Protein AF-I2FJL0-F1 (afdb_monomer_lite)

Sequence (186 aa):
MIPMKKERTVKLTLALLSIIILAAVLSYALLPYINAFLGASILYVIFKPVYCLLTERLKLRKNVSAILVMILSIILVVLPLYYMFTLIIGEIEMVINGITTNLSYVDITNHLDIMKNIDYINEIAPDIDVRGKIVSIISTIGSYLSKYLIGAVQNIGGLLISGTIMLFLLYYLFTSTNTNVSNQFE

pLDDT: mean 77.31, std 17.87, range [38.03, 96.69]

InterPro domains:
  IPR002549 Transmembrane protein TqsA-like [PF01594] (17-176)

Structure (mmCIF, N/CA/C/O backbone):
data_AF-I2FJL0-F1
#
_entry.id   AF-I2FJL0-F1
#
loop_
_atom_site.group_PDB
_atom_site.id
_atom_site.type_symbol
_atom_site.label_atom_id
_atom_site.label_alt_id
_atom_site.label_comp_id
_atom_site.label_asym_id
_atom_site.label_entity_id
_atom_site.label_seq_id
_atom_site.pdbx_PDB_ins_code
_atom_site.Cartn_x
_atom_site.Cartn_y
_atom_site.Cartn_z
_atom_site.occupancy
_atom_site.B_iso_or_equiv
_atom_site.auth_seq_id
_atom_site.auth_comp_id
_atom_site.auth_asym_id
_atom_site.auth_atom_id
_atom_site.pdbx_PDB_model_num
ATOM 1 N N . MET A 1 1 ? -0.889 -16.203 57.901 1.00 55.69 1 MET A N 1
ATOM 2 C CA . MET A 1 1 ? -1.766 -15.724 56.803 1.00 55.69 1 MET A CA 1
ATOM 3 C C . MET A 1 1 ? -1.033 -14.576 56.110 1.00 55.69 1 MET A C 1
ATOM 5 O O . MET A 1 1 ? -0.414 -13.818 56.836 1.00 55.69 1 MET A O 1
ATOM 9 N N . ILE A 1 2 ? -1.067 -14.468 54.770 1.00 59.28 2 ILE A N 1
ATOM 10 C 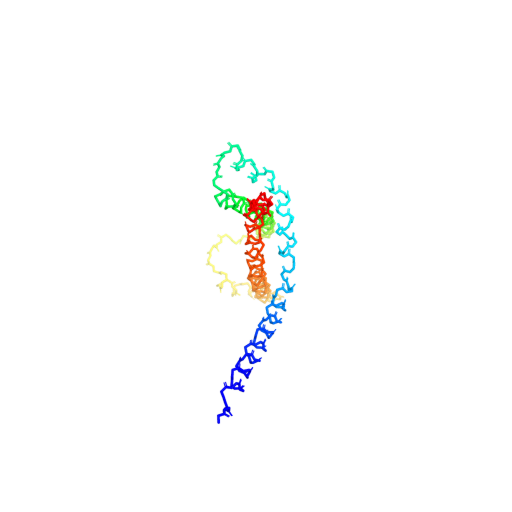CA . ILE A 1 2 ? -0.279 -13.572 53.873 1.00 59.28 2 ILE A CA 1
ATOM 11 C C . ILE A 1 2 ? 0.943 -14.271 53.233 1.00 59.28 2 ILE A C 1
ATOM 13 O O . ILE A 1 2 ? 2.070 -14.130 53.697 1.00 59.28 2 ILE A O 1
ATOM 17 N N . PRO A 1 3 ? 0.720 -15.021 52.135 1.00 52.31 3 PRO A N 1
ATOM 18 C CA . PRO A 1 3 ? 1.577 -14.808 50.962 1.00 52.31 3 PRO A CA 1
ATOM 19 C C . PRO A 1 3 ? 0.833 -14.853 49.611 1.00 52.31 3 PRO A C 1
ATOM 21 O O . PRO A 1 3 ? 1.440 -15.145 48.594 1.00 52.31 3 PRO A O 1
ATOM 24 N N . MET A 1 4 ? -0.465 -14.529 49.539 1.00 58.44 4 MET A N 1
ATOM 25 C CA . MET A 1 4 ? -1.205 -14.605 48.257 1.00 58.44 4 MET A CA 1
ATOM 26 C C . MET A 1 4 ? -1.195 -13.317 47.406 1.00 58.44 4 MET A C 1
ATOM 28 O O . MET A 1 4 ? -1.629 -13.334 46.257 1.00 58.44 4 MET A O 1
ATOM 32 N N . LYS A 1 5 ? -0.706 -12.179 47.927 1.00 60.00 5 LYS A N 1
ATOM 33 C CA . LYS A 1 5 ? -0.743 -10.889 47.199 1.00 60.00 5 LYS A CA 1
ATOM 34 C C . LYS A 1 5 ? 0.456 -10.686 46.260 1.00 60.00 5 LYS A C 1
ATOM 36 O O . LYS A 1 5 ? 0.292 -10.088 45.204 1.00 60.00 5 LYS A O 1
ATOM 41 N N . LYS A 1 6 ? 1.640 -11.206 46.613 1.00 61.16 6 LYS A N 1
ATOM 42 C CA . LYS A 1 6 ? 2.907 -10.942 45.903 1.00 61.16 6 LYS A CA 1
ATOM 43 C C . LYS A 1 6 ? 2.944 -11.560 44.499 1.00 61.16 6 LYS A C 1
ATOM 45 O O . LYS A 1 6 ? 3.371 -10.895 43.563 1.00 61.16 6 LYS A O 1
ATOM 50 N N . GLU A 1 7 ? 2.426 -12.777 44.323 1.00 68.62 7 GLU A N 1
ATOM 51 C CA . GLU A 1 7 ? 2.395 -13.446 43.011 1.00 68.62 7 GLU A CA 1
ATOM 52 C C . GLU A 1 7 ? 1.497 -12.735 41.993 1.00 68.62 7 GLU A C 1
ATOM 54 O O . GLU A 1 7 ? 1.824 -12.669 40.808 1.00 68.62 7 GLU A O 1
ATOM 59 N N . ARG A 1 8 ? 0.372 -12.166 42.444 1.00 72.19 8 ARG A N 1
ATOM 60 C CA . ARG A 1 8 ? -0.571 -11.461 41.566 1.00 72.19 8 ARG A CA 1
ATOM 61 C C . ARG A 1 8 ? 0.028 -10.154 41.045 1.00 72.19 8 ARG A C 1
ATOM 63 O O . ARG A 1 8 ? -0.136 -9.847 39.869 1.00 72.19 8 ARG A O 1
ATOM 70 N N . THR A 1 9 ? 0.773 -9.431 41.884 1.00 77.12 9 THR A N 1
ATOM 71 C CA . THR A 1 9 ? 1.489 -8.217 41.469 1.00 77.12 9 THR A CA 1
ATOM 72 C C . THR A 1 9 ? 2.624 -8.538 40.505 1.00 77.12 9 THR A C 1
ATOM 74 O O . THR A 1 9 ? 2.773 -7.837 39.517 1.00 77.12 9 THR A O 1
ATOM 77 N N . VAL A 1 10 ? 3.373 -9.627 40.720 1.00 83.56 10 VAL A N 1
ATOM 78 C CA . VAL A 1 10 ? 4.435 -10.053 39.788 1.00 83.56 10 VAL A CA 1
ATOM 79 C C . VAL A 1 10 ? 3.855 -10.423 38.419 1.00 83.56 10 VAL A C 1
ATOM 81 O O . VAL A 1 10 ? 4.378 -9.970 37.404 1.00 83.56 10 VAL A O 1
ATOM 84 N N . LYS A 1 11 ? 2.737 -11.166 38.372 1.00 84.50 11 LYS A N 1
ATOM 85 C CA . LYS A 1 11 ? 2.029 -11.481 37.114 1.00 84.50 11 LYS A CA 1
ATOM 86 C C . LYS A 1 11 ? 1.534 -10.219 36.398 1.00 84.50 11 LYS A C 1
ATOM 88 O O . LYS A 1 11 ? 1.681 -10.122 35.185 1.00 84.50 11 LYS A O 1
ATOM 93 N N . LEU A 1 12 ? 0.989 -9.250 37.137 1.00 86.25 12 LEU A N 1
ATOM 94 C CA . LEU A 1 12 ? 0.536 -7.968 36.583 1.00 86.25 12 LEU A CA 1
ATOM 95 C C . LEU A 1 12 ? 1.698 -7.113 36.065 1.00 86.25 12 LEU A C 1
ATOM 97 O O . LEU A 1 12 ? 1.596 -6.568 34.972 1.00 86.25 12 LEU A O 1
ATOM 101 N N . THR A 1 13 ? 2.811 -7.027 36.796 1.00 89.81 13 THR A N 1
ATOM 102 C CA . THR A 1 13 ? 4.007 -6.295 36.353 1.00 89.81 13 THR A CA 1
ATOM 103 C C . THR A 1 13 ? 4.619 -6.934 35.108 1.00 89.81 13 THR A C 1
ATOM 105 O O . THR A 1 13 ? 5.017 -6.222 34.190 1.00 89.81 13 THR A O 1
ATOM 108 N N . LEU A 1 14 ? 4.654 -8.267 35.035 1.00 89.81 14 LEU A N 1
ATOM 109 C CA . LEU A 1 14 ? 5.174 -8.989 33.873 1.00 89.81 14 LEU A CA 1
ATOM 110 C C . LEU A 1 14 ? 4.244 -8.848 32.655 1.00 89.81 14 LEU A C 1
ATOM 112 O O . LEU A 1 14 ? 4.724 -8.638 31.543 1.00 89.81 14 LEU A O 1
ATOM 116 N N . ALA A 1 15 ? 2.923 -8.866 32.865 1.00 91.62 15 ALA A N 1
ATOM 117 C CA . ALA A 1 15 ? 1.942 -8.563 31.822 1.00 91.62 15 ALA A CA 1
ATOM 118 C C . ALA A 1 15 ? 2.060 -7.112 31.325 1.00 91.62 15 ALA A C 1
ATOM 120 O O . ALA A 1 15 ? 2.050 -6.877 30.120 1.00 91.62 15 ALA A O 1
ATOM 121 N N . LEU A 1 16 ? 2.238 -6.144 32.230 1.00 94.38 16 LEU A N 1
ATOM 122 C CA . LEU A 1 16 ? 2.439 -4.739 31.872 1.00 94.38 16 LEU A CA 1
ATOM 123 C C . LEU A 1 16 ? 3.725 -4.550 31.058 1.00 94.38 16 LEU A C 1
ATOM 125 O O . LEU A 1 16 ? 3.701 -3.888 30.024 1.00 94.38 16 LEU A O 1
ATOM 129 N N . LEU A 1 17 ? 4.827 -5.176 31.484 1.00 95.44 17 LEU A N 1
ATOM 130 C CA . LEU A 1 17 ? 6.091 -5.157 30.750 1.00 95.44 17 LEU A CA 1
ATOM 131 C C . LEU A 1 17 ? 5.924 -5.756 29.346 1.00 95.44 17 LEU A C 1
ATOM 133 O O . LEU A 1 17 ? 6.396 -5.175 28.372 1.00 95.44 17 LEU A O 1
ATOM 137 N N . SER A 1 18 ? 5.205 -6.876 29.228 1.00 94.50 18 SER A N 1
ATOM 138 C CA . SER A 1 18 ? 4.902 -7.501 27.937 1.00 94.50 18 SER A CA 1
ATOM 139 C C . SER A 1 18 ? 4.087 -6.580 27.025 1.00 94.50 18 SER A C 1
ATOM 141 O O . SER A 1 18 ? 4.433 -6.441 25.854 1.00 94.50 18 SER A O 1
ATOM 143 N N . ILE A 1 19 ? 3.066 -5.895 27.552 1.00 96.06 19 ILE A N 1
ATOM 144 C CA . ILE A 1 19 ? 2.265 -4.926 26.788 1.00 96.06 19 ILE A CA 1
ATOM 145 C C . ILE A 1 19 ? 3.125 -3.749 26.323 1.00 96.06 19 ILE A C 1
ATOM 147 O O . ILE A 1 19 ? 3.007 -3.342 25.173 1.00 96.06 19 ILE A O 1
ATOM 151 N N . ILE A 1 20 ? 4.006 -3.219 27.177 1.00 96.56 20 ILE A N 1
ATOM 152 C CA . ILE A 1 20 ? 4.902 -2.110 26.811 1.00 96.56 20 ILE A CA 1
ATOM 153 C C . ILE A 1 20 ? 5.848 -2.531 25.683 1.00 96.56 20 ILE A C 1
ATOM 155 O O . ILE A 1 20 ? 6.012 -1.789 24.715 1.00 96.56 20 ILE A O 1
ATOM 159 N N . ILE A 1 21 ? 6.432 -3.729 25.769 1.00 96.69 21 ILE A N 1
ATOM 160 C CA . ILE A 1 21 ? 7.302 -4.265 24.714 1.00 96.69 21 ILE A CA 1
ATOM 161 C C . ILE A 1 21 ? 6.511 -4.447 23.415 1.00 96.69 21 ILE A C 1
ATOM 163 O O . ILE A 1 21 ? 6.958 -3.991 22.365 1.00 96.69 21 ILE A O 1
ATOM 167 N N . LEU A 1 22 ? 5.320 -5.050 23.477 1.00 96.62 22 LEU A N 1
ATOM 168 C CA . LEU A 1 22 ? 4.446 -5.216 22.312 1.00 96.62 22 LEU A CA 1
ATOM 169 C C . LEU A 1 22 ? 4.070 -3.867 21.691 1.00 96.62 22 LEU A C 1
ATOM 171 O O . LEU A 1 22 ? 4.143 -3.721 20.475 1.00 96.62 22 LEU A O 1
ATOM 175 N N . ALA A 1 23 ? 3.720 -2.873 22.507 1.00 95.50 23 ALA A N 1
ATOM 176 C CA . ALA A 1 23 ? 3.388 -1.531 22.044 1.00 95.50 23 ALA A CA 1
ATOM 177 C C . ALA A 1 23 ? 4.591 -0.840 21.384 1.00 95.50 23 ALA A C 1
ATOM 179 O O . ALA A 1 23 ? 4.425 -0.205 20.342 1.00 95.50 23 ALA A O 1
ATOM 180 N N . ALA A 1 24 ? 5.798 -0.989 21.937 1.00 96.12 24 ALA A N 1
ATOM 181 C CA . ALA A 1 24 ? 7.022 -0.437 21.359 1.00 96.12 24 ALA A CA 1
ATOM 182 C C . ALA A 1 24 ? 7.368 -1.100 20.016 1.00 96.12 24 ALA A C 1
ATOM 184 O O . ALA A 1 24 ? 7.626 -0.401 19.036 1.00 96.12 24 ALA A O 1
ATOM 185 N N . VAL A 1 25 ? 7.305 -2.435 19.948 1.00 96.44 25 VAL A N 1
ATOM 186 C CA . VAL A 1 25 ? 7.537 -3.200 18.712 1.00 96.44 25 VAL A CA 1
ATOM 187 C C . VAL A 1 25 ? 6.504 -2.836 17.649 1.00 96.44 25 VAL A C 1
ATOM 189 O O . VAL A 1 25 ? 6.872 -2.578 16.506 1.00 96.44 25 VAL A O 1
ATOM 192 N N . LEU A 1 26 ? 5.225 -2.757 18.021 1.00 93.12 26 LEU A N 1
ATOM 193 C CA . LEU A 1 26 ? 4.157 -2.387 17.097 1.00 93.12 26 LEU A CA 1
ATOM 194 C C . LEU A 1 26 ? 4.317 -0.947 16.601 1.00 93.12 26 LEU A C 1
ATOM 196 O O . LEU A 1 26 ? 4.181 -0.696 15.408 1.00 93.12 26 LEU A O 1
ATOM 200 N N . SER A 1 27 ? 4.653 -0.013 17.494 1.00 93.19 27 SER A N 1
ATOM 201 C CA . SER A 1 27 ? 4.895 1.385 17.121 1.00 93.19 27 SER A CA 1
ATOM 202 C C . SER A 1 27 ? 6.057 1.489 16.139 1.00 93.19 27 SER A C 1
ATOM 204 O O . SER A 1 27 ? 5.911 2.120 15.098 1.00 93.19 27 SER A O 1
ATOM 206 N N . TYR A 1 28 ? 7.173 0.806 16.413 1.00 95.25 28 TYR A N 1
ATOM 207 C CA . TYR A 1 28 ? 8.322 0.763 15.509 1.00 95.25 28 TYR A CA 1
ATOM 208 C C . TYR A 1 28 ? 7.970 0.138 14.152 1.00 95.25 28 TYR A C 1
ATOM 210 O O . TYR A 1 28 ? 8.346 0.673 13.112 1.00 95.25 28 TYR A O 1
ATOM 218 N N . ALA A 1 29 ? 7.192 -0.947 14.150 1.00 91.44 29 ALA A N 1
ATOM 219 C CA . ALA A 1 29 ? 6.727 -1.594 12.927 1.00 91.44 29 ALA A CA 1
ATOM 220 C C . ALA A 1 29 ? 5.772 -0.711 12.105 1.00 91.44 29 ALA A C 1
ATOM 222 O O . ALA A 1 29 ? 5.727 -0.850 10.885 1.00 91.44 29 ALA A O 1
ATOM 223 N N . LEU A 1 30 ? 5.026 0.199 12.743 1.00 89.31 30 LEU A N 1
ATOM 224 C CA . LEU A 1 30 ? 4.093 1.116 12.079 1.00 89.31 30 LEU A CA 1
ATOM 225 C C . LEU A 1 30 ? 4.750 2.393 11.537 1.00 89.31 30 LEU A C 1
ATOM 227 O O . LEU A 1 30 ? 4.219 2.972 10.590 1.00 89.31 30 LEU A O 1
ATOM 231 N N . LEU A 1 31 ? 5.899 2.818 12.078 1.00 90.81 31 LEU A N 1
ATOM 232 C CA . LEU A 1 31 ? 6.644 3.999 11.612 1.00 90.81 31 LEU A CA 1
ATOM 233 C C . LEU A 1 31 ? 6.841 4.076 10.084 1.00 90.81 31 LEU A C 1
ATOM 235 O O . LEU A 1 31 ? 6.542 5.130 9.517 1.00 90.81 31 LEU A O 1
ATOM 239 N N . PRO A 1 32 ? 7.290 3.017 9.377 1.00 90.12 32 PRO A N 1
ATOM 240 C CA . PRO A 1 32 ? 7.458 3.085 7.923 1.00 90.12 32 PRO A CA 1
ATOM 241 C C . PRO A 1 32 ? 6.135 3.282 7.163 1.00 90.12 32 PRO A C 1
ATOM 243 O O . PRO A 1 32 ? 6.148 3.694 6.005 1.00 90.12 32 PRO A O 1
ATOM 246 N N . TYR A 1 33 ? 4.990 3.033 7.805 1.00 91.44 33 TYR A N 1
ATOM 247 C CA . TYR A 1 33 ? 3.660 3.121 7.205 1.00 91.44 33 TYR A CA 1
ATOM 248 C C . TYR A 1 33 ? 2.904 4.403 7.576 1.00 91.44 33 TYR A C 1
ATOM 250 O O . TYR A 1 33 ? 1.710 4.501 7.307 1.00 91.44 33 TYR A O 1
ATOM 258 N N . ILE A 1 34 ? 3.560 5.429 8.130 1.00 93.19 34 ILE A N 1
ATOM 259 C CA . ILE A 1 34 ? 2.921 6.738 8.385 1.00 93.19 34 ILE A CA 1
ATOM 260 C C . ILE A 1 34 ? 2.286 7.326 7.115 1.00 93.19 34 ILE A C 1
ATOM 262 O O . ILE A 1 34 ? 1.196 7.899 7.162 1.00 93.19 34 ILE A O 1
ATOM 266 N N . ASN A 1 35 ? 2.904 7.101 5.955 1.00 92.44 35 ASN A N 1
ATOM 267 C CA . ASN A 1 35 ? 2.347 7.521 4.669 1.00 92.44 35 ASN A CA 1
ATOM 268 C C . ASN A 1 35 ? 0.993 6.857 4.362 1.00 92.44 35 ASN A C 1
ATOM 270 O O . ASN A 1 35 ? 0.142 7.488 3.740 1.00 92.44 35 ASN A O 1
ATOM 274 N N . ALA A 1 36 ? 0.753 5.628 4.833 1.00 93.88 36 ALA A N 1
ATOM 275 C CA . ALA A 1 36 ? -0.534 4.947 4.682 1.00 93.88 36 ALA A CA 1
ATOM 276 C C . ALA A 1 36 ? -1.648 5.653 5.471 1.00 93.88 36 ALA A C 1
ATOM 278 O O . ALA A 1 36 ? -2.769 5.777 4.980 1.00 93.88 36 ALA A O 1
ATOM 279 N N . PHE A 1 37 ? -1.340 6.165 6.669 1.00 94.25 37 PHE A N 1
ATOM 280 C CA . PHE A 1 37 ? -2.287 6.943 7.479 1.00 94.25 37 PHE A CA 1
ATOM 281 C C . PHE A 1 37 ? -2.664 8.264 6.802 1.00 94.25 37 PHE A C 1
ATOM 283 O O . PHE A 1 37 ? -3.844 8.626 6.743 1.00 94.25 37 PHE A O 1
ATOM 290 N N . LEU A 1 38 ? -1.672 8.971 6.256 1.00 95.44 38 LEU A N 1
ATOM 291 C CA . LEU A 1 38 ? -1.908 10.194 5.489 1.00 95.44 38 LEU A CA 1
ATOM 292 C C . LEU A 1 38 ? -2.706 9.902 4.214 1.00 95.44 38 LEU A C 1
ATOM 294 O O . LEU A 1 38 ? -3.693 10.584 3.946 1.00 95.44 38 LEU A O 1
ATOM 298 N N . GLY A 1 39 ? -2.346 8.848 3.479 1.00 94.50 39 GLY A N 1
ATOM 299 C CA . GLY A 1 39 ? -3.073 8.404 2.290 1.00 94.50 39 GLY A CA 1
ATOM 300 C C . GLY A 1 39 ? -4.537 8.078 2.583 1.00 94.50 39 GLY A C 1
ATOM 301 O O . GLY A 1 39 ? -5.421 8.526 1.856 1.00 94.50 39 GLY A O 1
ATOM 302 N N . ALA A 1 40 ? -4.815 7.391 3.694 1.00 95.50 40 ALA A N 1
ATOM 303 C CA . ALA A 1 40 ? -6.180 7.085 4.117 1.00 95.50 40 ALA A CA 1
ATOM 304 C C . ALA A 1 40 ? -6.965 8.362 4.441 1.00 95.50 40 ALA A C 1
ATOM 306 O O . ALA A 1 40 ? -8.127 8.491 4.064 1.00 95.50 40 ALA A O 1
ATOM 307 N N . SER A 1 41 ? -6.317 9.327 5.094 1.00 95.25 41 SER A N 1
ATOM 308 C CA . SER A 1 41 ? -6.922 10.619 5.432 1.00 95.25 41 SER A CA 1
ATOM 309 C C . SER A 1 41 ? -7.251 11.436 4.178 1.00 95.25 41 SER A C 1
ATOM 311 O O . SER A 1 41 ? -8.340 12.000 4.070 1.00 95.25 41 SER A O 1
ATOM 313 N N . ILE A 1 42 ? -6.346 11.454 3.196 1.00 95.31 42 ILE A N 1
ATOM 314 C CA . ILE A 1 42 ? -6.547 12.125 1.905 1.00 95.31 42 ILE A CA 1
ATOM 315 C C . ILE A 1 42 ? -7.689 11.457 1.132 1.00 95.31 42 ILE A C 1
ATOM 317 O O . ILE A 1 42 ? -8.629 12.136 0.712 1.00 95.31 42 ILE A O 1
ATOM 321 N N . LEU A 1 43 ? -7.649 10.128 0.988 1.00 95.06 43 LEU A N 1
ATOM 322 C CA . LEU A 1 43 ? -8.701 9.362 0.316 1.00 95.06 43 LEU A CA 1
ATOM 323 C C . LEU A 1 43 ? -10.056 9.571 0.984 1.00 95.06 43 LEU A C 1
ATOM 325 O O . LEU A 1 43 ? -11.058 9.723 0.292 1.00 95.06 43 LEU A O 1
ATOM 329 N N . TYR A 1 44 ? -10.097 9.637 2.312 1.00 95.00 44 TYR A N 1
ATOM 330 C CA . TYR A 1 44 ? -11.327 9.902 3.041 1.00 95.00 44 TYR A CA 1
ATOM 331 C C . TYR A 1 44 ? -11.939 11.245 2.659 1.00 95.00 44 TYR A C 1
ATOM 333 O O . TYR A 1 44 ? -13.125 11.298 2.348 1.00 95.00 44 TYR A O 1
ATOM 341 N N . VAL A 1 45 ? -11.143 12.318 2.623 1.00 94.00 45 VAL A N 1
ATOM 342 C CA . VAL A 1 45 ? -11.632 13.648 2.228 1.00 94.00 45 VAL A CA 1
ATOM 343 C C . VAL A 1 45 ? -12.128 13.645 0.780 1.00 94.00 45 VAL A C 1
ATOM 345 O O . VAL A 1 45 ? -13.210 14.167 0.511 1.00 94.00 45 VAL A O 1
ATOM 348 N N . ILE A 1 46 ? -11.385 13.011 -0.131 1.00 95.00 46 ILE A N 1
ATOM 349 C CA . ILE A 1 46 ? -11.735 12.926 -1.558 1.00 95.00 46 ILE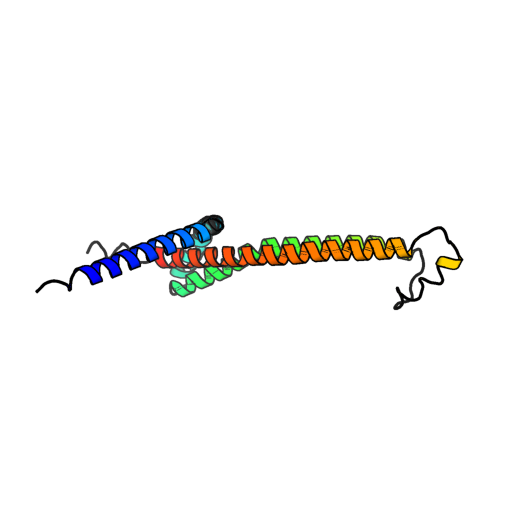 A CA 1
ATOM 350 C C . ILE A 1 46 ? -13.028 12.130 -1.774 1.00 95.00 46 ILE A C 1
ATOM 352 O O . ILE A 1 46 ? -13.899 12.547 -2.537 1.00 95.00 46 ILE A O 1
ATOM 356 N N . PHE A 1 47 ? -13.173 10.988 -1.102 1.00 94.62 47 PHE A N 1
ATOM 357 C CA . PHE A 1 47 ? -14.293 10.073 -1.307 1.00 94.62 47 PHE A CA 1
ATOM 358 C C . PHE A 1 47 ? -15.478 10.305 -0.369 1.00 94.62 47 PHE A C 1
ATOM 360 O O . PHE A 1 47 ? -16.525 9.682 -0.552 1.00 94.62 47 PHE A O 1
ATOM 367 N N . LYS A 1 48 ? -15.377 11.233 0.587 1.00 91.38 48 LYS A N 1
ATOM 368 C CA . LYS A 1 48 ? -16.498 11.661 1.432 1.00 91.38 48 LYS A CA 1
ATOM 369 C C . LYS A 1 48 ? -17.779 11.988 0.652 1.00 91.38 48 LYS A C 1
ATOM 371 O O . LYS A 1 48 ? -18.813 11.431 1.022 1.00 91.38 48 LYS A O 1
ATOM 376 N N . PRO A 1 49 ? -17.770 12.809 -0.420 1.00 90.44 49 PRO A N 1
ATOM 377 C CA . PRO A 1 49 ? -18.987 13.078 -1.189 1.00 90.44 49 PRO A CA 1
ATOM 378 C C . PRO A 1 49 ? -19.589 11.812 -1.809 1.00 90.44 49 PRO A C 1
ATOM 380 O O . PRO A 1 49 ? -20.807 11.648 -1.800 1.00 90.44 49 PRO A O 1
ATOM 383 N N . VAL A 1 50 ? -18.751 10.890 -2.292 1.00 91.88 50 VAL A N 1
ATOM 384 C CA . VAL A 1 50 ? -19.198 9.615 -2.875 1.00 91.88 50 VAL A CA 1
ATOM 385 C C . VAL A 1 50 ? -19.837 8.731 -1.807 1.00 91.88 50 VAL A C 1
ATOM 387 O O . VAL A 1 50 ? -20.917 8.182 -2.020 1.00 91.88 50 VAL A O 1
ATOM 390 N N . TYR A 1 51 ? -19.207 8.633 -0.636 1.00 90.19 51 TYR A N 1
ATOM 391 C CA . TYR A 1 51 ? -19.735 7.873 0.490 1.00 90.19 51 TYR A CA 1
ATOM 392 C C . TYR A 1 51 ? -21.093 8.413 0.959 1.00 90.19 51 TYR A C 1
ATOM 394 O O . TYR A 1 51 ? -22.038 7.634 1.084 1.00 90.19 51 TYR A O 1
ATOM 402 N N . CYS A 1 52 ? -21.218 9.737 1.127 1.00 87.75 52 CYS A N 1
ATOM 403 C CA . CYS A 1 52 ? -22.482 10.393 1.473 1.00 87.75 52 CYS A CA 1
ATOM 404 C C . CYS A 1 52 ? -23.562 10.148 0.412 1.00 87.75 52 CYS A C 1
ATOM 406 O O . CYS A 1 52 ? -24.694 9.816 0.755 1.00 87.75 52 CYS A O 1
ATOM 408 N N . LEU A 1 53 ? -23.222 10.228 -0.879 1.00 89.44 53 LEU A N 1
ATOM 409 C CA . LEU A 1 53 ? -24.160 9.945 -1.968 1.00 89.44 53 LEU A CA 1
ATOM 410 C C . LEU A 1 53 ? -24.675 8.496 -1.895 1.00 89.44 53 LEU A C 1
ATOM 412 O O . LEU A 1 53 ? -25.881 8.265 -2.004 1.00 89.44 53 LEU A O 1
ATOM 416 N N . LEU A 1 54 ? -23.800 7.524 -1.627 1.00 88.38 54 LEU A N 1
ATOM 417 C CA . LEU A 1 54 ? -24.188 6.119 -1.457 1.00 88.38 54 LEU A CA 1
ATOM 418 C C . LEU A 1 54 ? -25.079 5.887 -0.226 1.00 88.38 54 LEU A C 1
ATOM 420 O O . LEU A 1 54 ? -26.028 5.102 -0.290 1.00 88.38 54 LEU A O 1
ATOM 424 N N . THR A 1 55 ? -24.807 6.553 0.896 1.00 88.31 55 THR A N 1
ATOM 425 C CA . THR A 1 55 ? -25.608 6.379 2.118 1.00 88.31 55 THR A CA 1
ATOM 426 C C . THR A 1 55 ? -26.924 7.151 2.093 1.00 88.31 55 THR A C 1
ATOM 428 O O . THR A 1 55 ? -27.922 6.650 2.599 1.00 88.31 55 THR A O 1
ATOM 431 N N . GLU A 1 56 ? -26.959 8.349 1.510 1.00 86.50 56 GLU A N 1
ATOM 432 C CA . GLU A 1 56 ? -28.125 9.242 1.565 1.00 86.50 56 GLU A CA 1
ATOM 433 C C . GLU A 1 56 ? -29.039 9.089 0.347 1.00 86.50 56 GLU A C 1
ATOM 435 O O . GLU A 1 56 ? -30.257 8.987 0.501 1.00 86.50 56 GLU A O 1
ATOM 440 N N . ARG A 1 57 ? -28.477 9.038 -0.871 1.00 84.56 57 ARG A N 1
ATOM 441 C CA . ARG A 1 57 ? -29.271 8.914 -2.107 1.00 84.56 57 ARG A CA 1
ATOM 442 C C . ARG A 1 57 ? -29.651 7.467 -2.386 1.00 84.56 57 ARG A C 1
ATOM 444 O O . ARG A 1 57 ? -30.816 7.192 -2.653 1.00 84.56 57 ARG A O 1
ATOM 451 N N . LEU A 1 58 ? -28.685 6.550 -2.298 1.00 84.94 58 LEU A N 1
ATOM 452 C CA . LEU A 1 58 ? -28.917 5.121 -2.548 1.00 84.94 58 LEU A CA 1
ATOM 453 C C . LEU A 1 58 ? -29.389 4.354 -1.300 1.00 84.94 58 LEU A C 1
ATOM 455 O O . LEU A 1 58 ? -29.720 3.176 -1.411 1.00 84.94 58 LEU A O 1
ATOM 459 N N . LYS A 1 59 ? -29.442 5.007 -0.126 1.00 84.69 59 LYS A N 1
ATOM 460 C CA . LYS A 1 59 ? -29.888 4.421 1.156 1.00 84.69 59 LYS A CA 1
ATOM 461 C C . LYS A 1 59 ? -29.199 3.091 1.494 1.00 84.69 59 LYS A C 1
ATOM 463 O O . LYS A 1 59 ? -29.787 2.217 2.133 1.00 84.69 59 LYS A O 1
ATOM 468 N N . LEU A 1 60 ? -27.950 2.919 1.062 1.00 86.38 60 LEU A N 1
ATOM 469 C CA . LEU A 1 60 ? -27.189 1.702 1.326 1.00 86.38 60 LEU A CA 1
ATOM 470 C C . LEU A 1 60 ? -26.749 1.640 2.792 1.00 86.38 60 LEU A C 1
ATOM 472 O O . LEU A 1 60 ? -26.517 2.656 3.453 1.00 86.38 60 LEU A O 1
ATOM 476 N N . ARG A 1 61 ? -26.599 0.414 3.309 1.00 86.50 61 ARG A N 1
ATOM 477 C CA . ARG A 1 61 ? -26.048 0.184 4.652 1.00 86.50 61 ARG A CA 1
ATOM 478 C C . ARG A 1 61 ? -24.624 0.742 4.710 1.00 86.50 61 ARG A C 1
ATOM 480 O O . ARG A 1 61 ? -23.838 0.484 3.805 1.00 86.50 61 ARG A O 1
ATOM 487 N N . LYS A 1 62 ? -24.276 1.413 5.815 1.00 83.88 62 LYS A N 1
ATOM 488 C CA . LYS A 1 62 ? -22.964 2.057 6.046 1.00 83.88 62 LYS A CA 1
ATOM 489 C C . LYS A 1 62 ? -21.781 1.173 5.626 1.00 83.88 62 LYS A C 1
ATOM 491 O O . LYS A 1 62 ? -20.942 1.600 4.840 1.00 83.88 62 LYS A O 1
ATOM 496 N N . ASN A 1 63 ? -21.782 -0.090 6.055 1.00 87.75 63 ASN A N 1
ATOM 497 C CA . ASN A 1 63 ? -20.715 -1.046 5.741 1.00 87.75 63 ASN A CA 1
ATOM 498 C C . ASN A 1 63 ? -20.603 -1.330 4.233 1.00 87.75 63 ASN A C 1
ATOM 500 O O . ASN A 1 63 ? -19.500 -1.439 3.711 1.00 87.75 63 ASN A O 1
ATOM 504 N N . VAL A 1 64 ? -21.733 -1.423 3.522 1.00 89.31 64 VAL A N 1
ATOM 505 C CA . VAL A 1 64 ? -21.758 -1.678 2.071 1.00 89.31 64 VAL A CA 1
ATOM 506 C C . VAL A 1 64 ? -21.248 -0.455 1.315 1.00 89.31 64 VAL A C 1
ATOM 508 O O . VAL A 1 64 ? -20.413 -0.594 0.424 1.00 89.31 64 VAL A O 1
ATOM 511 N N . SER A 1 65 ? -21.681 0.744 1.712 1.00 91.94 65 SER A N 1
ATOM 512 C CA . SER A 1 65 ? -21.180 1.994 1.137 1.00 91.94 65 SER A CA 1
ATOM 513 C C . SER A 1 65 ? -19.672 2.145 1.335 1.00 91.94 65 SER A C 1
ATOM 515 O O . SER A 1 65 ? -18.969 2.530 0.405 1.00 91.94 65 SER A O 1
ATOM 517 N N . ALA A 1 66 ? -19.158 1.795 2.518 1.00 91.75 66 ALA A N 1
ATOM 518 C CA . ALA A 1 66 ? -17.731 1.871 2.817 1.00 91.75 66 ALA A CA 1
ATOM 519 C C . ALA A 1 66 ? -16.917 0.876 1.974 1.00 91.75 66 ALA A C 1
ATOM 521 O O . ALA A 1 66 ? -15.870 1.241 1.445 1.00 91.75 66 ALA A O 1
ATOM 522 N N . ILE A 1 67 ? -17.410 -0.355 1.789 1.00 93.25 67 ILE A N 1
ATOM 523 C CA . ILE A 1 67 ? -16.762 -1.357 0.926 1.00 93.25 67 ILE A CA 1
ATOM 524 C C . ILE A 1 67 ? -16.749 -0.906 -0.538 1.00 93.25 67 ILE A C 1
ATOM 526 O O . ILE A 1 67 ? -15.720 -1.020 -1.199 1.00 93.25 67 ILE A O 1
ATOM 530 N N . LEU A 1 68 ? -17.852 -0.350 -1.043 1.00 93.75 68 LEU A N 1
ATOM 531 C CA . LEU A 1 68 ? -17.903 0.187 -2.407 1.00 93.75 68 LEU A CA 1
ATOM 532 C C . LEU A 1 68 ? -16.884 1.311 -2.609 1.00 93.75 68 LEU A C 1
ATOM 534 O O . LEU A 1 68 ? -16.160 1.319 -3.602 1.00 93.75 68 LEU A O 1
ATOM 538 N N . VAL A 1 69 ? -16.783 2.225 -1.644 1.00 94.12 69 VAL A N 1
ATOM 539 C CA . VAL A 1 69 ? -15.796 3.309 -1.682 1.00 94.12 69 VAL A CA 1
ATOM 540 C C . VAL A 1 69 ? -14.363 2.781 -1.567 1.00 94.12 69 VAL A C 1
ATOM 542 O O . VAL A 1 69 ? -13.487 3.288 -2.266 1.00 94.12 69 VAL A O 1
ATOM 545 N N . MET A 1 70 ? -14.105 1.741 -0.765 1.00 94.50 70 MET A N 1
ATOM 546 C CA . MET A 1 70 ? -12.796 1.073 -0.749 1.00 94.50 70 MET A CA 1
ATOM 547 C C . MET A 1 70 ? -12.430 0.517 -2.126 1.00 94.50 70 MET A C 1
ATOM 549 O O . MET A 1 70 ? -11.327 0.768 -2.602 1.00 94.50 70 MET A O 1
ATOM 553 N N . ILE A 1 71 ? -13.343 -0.209 -2.779 1.00 95.12 71 ILE A N 1
ATOM 554 C CA . ILE A 1 71 ? -13.106 -0.778 -4.115 1.00 95.12 71 ILE A CA 1
ATOM 555 C C . ILE A 1 71 ? -12.828 0.341 -5.121 1.00 95.12 71 ILE A C 1
ATOM 557 O O . ILE A 1 71 ? -11.869 0.265 -5.887 1.00 95.12 71 ILE A O 1
ATOM 561 N N . LEU A 1 72 ? -13.616 1.415 -5.077 1.00 94.62 72 LEU A N 1
ATOM 562 C CA . LEU A 1 72 ? -13.411 2.575 -5.937 1.00 94.62 72 LEU A CA 1
ATOM 563 C C . LEU A 1 72 ? -12.057 3.255 -5.679 1.00 94.62 72 LEU A C 1
ATOM 565 O O . LEU A 1 72 ? -11.388 3.680 -6.619 1.00 94.62 72 LEU A O 1
ATOM 569 N N . SER A 1 73 ? -11.620 3.303 -4.420 1.00 93.94 73 SER A N 1
ATOM 570 C CA . SER A 1 73 ? -10.308 3.837 -4.042 1.00 93.94 73 SER A CA 1
ATOM 571 C C . SER A 1 73 ? -9.167 2.966 -4.569 1.00 93.94 73 SER A C 1
ATOM 573 O O . SER A 1 73 ? -8.174 3.506 -5.050 1.00 93.94 73 SER A O 1
ATOM 575 N N . ILE A 1 74 ? -9.309 1.634 -4.543 1.00 93.00 74 ILE A N 1
ATOM 576 C CA . ILE A 1 74 ? -8.333 0.715 -5.155 1.00 93.00 74 ILE A CA 1
ATOM 577 C C . ILE A 1 74 ? -8.196 1.025 -6.643 1.00 93.00 74 ILE A C 1
ATOM 579 O O . ILE A 1 74 ? -7.079 1.184 -7.129 1.00 93.00 74 ILE A O 1
ATOM 583 N N . ILE A 1 75 ? -9.320 1.162 -7.352 1.00 93.50 75 ILE A N 1
ATOM 584 C CA . ILE A 1 75 ? -9.312 1.489 -8.782 1.00 93.50 75 ILE A CA 1
ATOM 585 C C . ILE A 1 75 ? -8.574 2.811 -9.010 1.00 93.50 75 ILE A C 1
ATOM 587 O O . ILE A 1 75 ? -7.679 2.853 -9.848 1.00 93.50 75 ILE A O 1
ATOM 591 N N . LEU A 1 76 ? -8.878 3.856 -8.230 1.00 92.00 76 LEU A N 1
ATOM 592 C CA . LEU A 1 76 ? -8.220 5.162 -8.343 1.00 92.00 76 LEU A CA 1
ATOM 593 C C . LEU A 1 76 ? -6.695 5.074 -8.164 1.00 92.00 76 LEU A C 1
ATOM 595 O O . LEU A 1 76 ? -5.961 5.734 -8.894 1.00 92.00 76 LEU A O 1
ATOM 599 N N . VAL A 1 77 ? -6.217 4.269 -7.211 1.00 89.19 77 VAL A N 1
ATOM 600 C CA . VAL A 1 77 ? -4.779 4.111 -6.926 1.00 89.19 77 VAL A CA 1
ATOM 601 C C . VAL A 1 77 ? -4.073 3.249 -7.978 1.00 89.19 77 VAL A C 1
ATOM 603 O O . VAL A 1 77 ? -2.924 3.520 -8.322 1.00 89.19 77 VAL A O 1
ATOM 606 N N . VAL A 1 78 ? -4.738 2.224 -8.513 1.00 89.62 78 VAL A N 1
ATOM 607 C CA . VAL A 1 78 ? -4.159 1.311 -9.516 1.00 89.62 78 VAL A CA 1
ATOM 608 C C . VAL A 1 78 ? -4.118 1.943 -10.911 1.00 89.62 78 VAL A C 1
ATOM 610 O O . VAL A 1 78 ? -3.193 1.676 -11.676 1.00 89.62 78 VAL A O 1
ATOM 613 N N . LEU A 1 79 ? -5.077 2.811 -11.238 1.00 93.44 79 LEU A N 1
ATOM 614 C CA . LEU A 1 79 ? -5.187 3.474 -12.540 1.00 93.44 79 LEU A CA 1
ATOM 615 C C . LEU A 1 79 ? -3.893 4.184 -13.003 1.00 93.44 79 LEU A C 1
ATOM 617 O O . LEU A 1 79 ? -3.445 3.896 -14.113 1.00 93.44 79 LEU A O 1
ATOM 621 N N . PRO A 1 80 ? -3.233 5.051 -12.204 1.00 89.00 80 PRO A N 1
ATOM 622 C CA . PRO A 1 80 ? -1.989 5.700 -12.627 1.00 89.00 80 PRO A CA 1
ATOM 623 C C . PRO A 1 80 ? -0.848 4.703 -12.865 1.00 89.00 80 PRO A C 1
ATOM 625 O O . PRO A 1 80 ? -0.056 4.888 -13.788 1.00 89.00 80 PRO A O 1
ATOM 628 N N . LEU A 1 81 ? -0.782 3.624 -12.078 1.00 86.94 81 LEU A N 1
ATOM 629 C CA . LEU A 1 81 ? 0.220 2.573 -12.265 1.00 86.94 81 LEU A CA 1
ATOM 630 C C . LEU A 1 81 ? -0.012 1.831 -13.580 1.00 86.94 81 LEU A C 1
ATOM 632 O O . LEU A 1 81 ? 0.935 1.605 -14.329 1.00 86.94 81 LEU A O 1
ATOM 636 N N . TYR A 1 82 ? -1.268 1.503 -13.887 1.00 88.25 82 TYR A N 1
ATOM 637 C CA . TYR A 1 82 ? -1.636 0.858 -15.143 1.00 88.25 82 TYR A CA 1
ATOM 638 C C . TYR A 1 82 ? -1.179 1.681 -16.354 1.00 88.25 82 TYR A C 1
ATOM 640 O O . TYR A 1 82 ? -0.483 1.155 -17.221 1.00 88.25 82 TYR A O 1
ATOM 648 N N . TYR A 1 83 ? -1.483 2.984 -16.377 1.00 92.19 83 TYR A N 1
ATOM 649 C CA . TYR A 1 83 ? -1.037 3.859 -17.464 1.00 92.19 83 TYR A CA 1
ATOM 650 C C . TYR A 1 83 ? 0.489 3.910 -17.579 1.00 92.19 83 TYR A C 1
ATOM 652 O O . TYR A 1 83 ? 1.018 3.773 -18.682 1.00 92.19 83 TYR A O 1
ATOM 660 N N . MET A 1 84 ? 1.207 4.026 -16.457 1.00 88.38 84 MET A N 1
ATOM 661 C CA . MET A 1 84 ? 2.675 3.994 -16.463 1.00 88.38 84 MET A CA 1
ATOM 662 C C . MET A 1 84 ? 3.222 2.708 -17.094 1.00 88.38 84 MET A C 1
ATOM 664 O O . MET A 1 84 ? 4.100 2.783 -17.952 1.00 88.38 84 MET A O 1
ATOM 668 N N . PHE A 1 85 ? 2.681 1.538 -16.737 1.00 84.75 85 PHE A N 1
ATOM 669 C CA . PHE A 1 85 ? 3.113 0.269 -17.331 1.00 84.75 85 PHE A CA 1
ATOM 670 C C . PHE A 1 85 ? 2.873 0.222 -18.840 1.00 84.75 85 PHE A C 1
ATOM 672 O O . PHE A 1 85 ? 3.769 -0.187 -19.576 1.00 84.75 85 PHE A O 1
ATOM 679 N N . THR A 1 86 ? 1.707 0.675 -19.313 1.00 88.25 86 THR A N 1
ATOM 680 C CA . THR A 1 86 ? 1.406 0.673 -20.756 1.00 88.25 86 THR A CA 1
ATOM 681 C C . THR A 1 86 ? 2.368 1.547 -21.562 1.00 88.25 86 THR A C 1
ATOM 683 O O . THR A 1 86 ? 2.769 1.153 -22.655 1.00 88.25 86 THR A O 1
ATOM 686 N N . LEU A 1 87 ? 2.797 2.688 -21.008 1.00 88.81 87 LEU A N 1
ATOM 687 C CA . LEU A 1 87 ? 3.763 3.576 -21.659 1.00 88.81 87 LEU A CA 1
ATOM 688 C C . LEU A 1 87 ? 5.150 2.929 -21.752 1.00 88.81 87 LEU A C 1
ATOM 690 O O . LEU A 1 87 ? 5.742 2.911 -22.827 1.00 88.81 87 LEU A O 1
ATOM 694 N N . ILE A 1 88 ? 5.635 2.335 -20.656 1.00 84.31 88 ILE A N 1
ATOM 695 C CA . ILE A 1 88 ? 6.950 1.673 -20.618 1.00 84.31 88 ILE A CA 1
ATOM 696 C C . ILE A 1 88 ? 7.004 0.498 -21.600 1.00 84.31 88 ILE A C 1
ATOM 698 O O . ILE A 1 88 ? 7.986 0.336 -22.320 1.00 84.31 88 ILE A O 1
ATOM 702 N N . ILE A 1 89 ? 5.953 -0.324 -21.639 1.00 80.00 89 ILE A N 1
ATOM 703 C CA . ILE A 1 89 ? 5.878 -1.466 -22.559 1.00 80.00 89 ILE A CA 1
ATOM 704 C C . ILE A 1 89 ? 5.917 -0.975 -24.011 1.00 80.00 89 ILE A C 1
ATOM 706 O O . ILE A 1 89 ? 6.682 -1.516 -24.807 1.00 80.00 89 ILE A O 1
ATOM 710 N N . GLY A 1 90 ? 5.179 0.093 -24.332 1.00 83.19 90 GLY A N 1
ATOM 711 C CA . GLY A 1 90 ? 5.205 0.700 -25.664 1.00 83.19 90 GLY A CA 1
ATOM 712 C C . GLY A 1 90 ? 6.585 1.234 -26.068 1.00 83.19 90 GLY A C 1
ATOM 713 O O . GLY A 1 90 ? 7.010 1.042 -27.207 1.00 83.19 90 GLY A O 1
ATOM 714 N N . GLU A 1 91 ? 7.324 1.855 -25.143 1.00 79.69 91 GLU A N 1
ATOM 715 C CA . GLU A 1 91 ? 8.698 2.310 -25.405 1.00 79.69 91 GLU A CA 1
ATOM 716 C C . GLU A 1 91 ? 9.664 1.140 -25.638 1.00 79.69 91 GLU A C 1
ATOM 718 O O . GLU A 1 91 ? 10.484 1.186 -26.558 1.00 79.69 91 GLU A O 1
ATOM 723 N N . ILE A 1 92 ? 9.547 0.063 -24.856 1.00 76.81 92 ILE A N 1
ATOM 724 C CA . ILE A 1 92 ? 10.373 -1.142 -25.025 1.00 76.81 92 ILE A CA 1
ATOM 725 C C . ILE A 1 92 ? 10.106 -1.791 -26.387 1.00 76.81 92 ILE A C 1
ATOM 727 O O . ILE A 1 92 ? 11.057 -2.130 -27.095 1.00 76.81 92 ILE A O 1
ATOM 731 N N . GLU A 1 93 ? 8.839 -1.933 -26.779 1.00 75.81 93 GLU A N 1
ATOM 732 C CA . GLU A 1 93 ? 8.470 -2.457 -28.097 1.00 75.81 93 GLU A CA 1
ATOM 733 C C . GLU A 1 93 ? 9.047 -1.594 -29.223 1.00 75.81 93 GLU A C 1
ATOM 735 O O . GLU A 1 93 ? 9.604 -2.130 -30.181 1.00 75.81 93 GLU A O 1
ATOM 740 N N . MET A 1 94 ? 8.997 -0.264 -29.097 1.00 78.44 94 MET A N 1
ATOM 741 C CA . MET A 1 94 ? 9.573 0.650 -30.086 1.00 78.44 94 MET A CA 1
ATOM 742 C C . MET A 1 94 ? 11.093 0.478 -30.219 1.00 78.44 94 MET A C 1
ATOM 744 O O . MET A 1 94 ? 11.610 0.440 -31.337 1.00 78.44 94 MET A O 1
ATOM 748 N N . VAL A 1 95 ? 11.812 0.322 -29.105 1.00 72.62 95 VAL A N 1
ATOM 749 C CA . VAL A 1 95 ? 13.267 0.100 -29.110 1.00 72.62 95 VAL A CA 1
ATOM 750 C C . VAL A 1 95 ? 13.620 -1.263 -29.714 1.00 72.62 95 VAL A C 1
ATOM 752 O O . VAL A 1 95 ? 14.514 -1.342 -30.558 1.00 72.62 95 VAL A O 1
ATOM 755 N N . ILE A 1 96 ? 12.903 -2.331 -29.348 1.00 69.56 96 ILE A N 1
ATOM 756 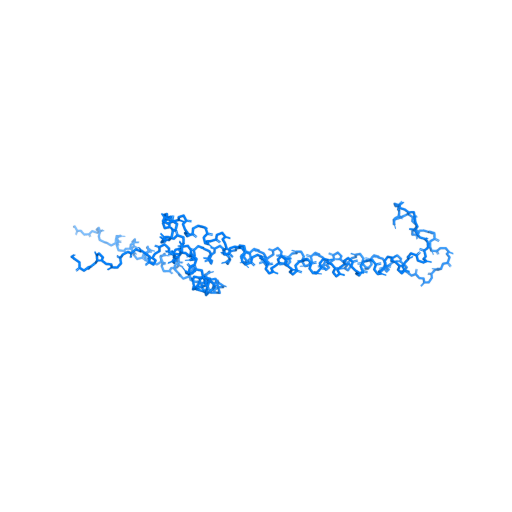C CA . ILE A 1 96 ? 13.111 -3.677 -29.913 1.00 69.56 96 ILE A CA 1
ATOM 757 C C . ILE A 1 96 ? 12.822 -3.679 -31.420 1.00 69.56 96 ILE A C 1
ATOM 759 O O . ILE A 1 96 ? 13.616 -4.206 -32.204 1.00 69.56 96 ILE A O 1
ATOM 763 N N . ASN A 1 97 ? 11.728 -3.048 -31.847 1.00 71.50 97 ASN A N 1
ATOM 764 C CA . ASN A 1 97 ? 11.367 -2.935 -33.259 1.00 71.50 97 ASN A CA 1
ATOM 765 C C . ASN A 1 97 ? 12.375 -2.073 -34.035 1.00 71.50 97 ASN A C 1
ATOM 767 O O . ASN A 1 97 ? 12.733 -2.409 -35.161 1.00 71.50 97 ASN A O 1
ATOM 771 N N . GLY A 1 98 ? 12.911 -1.010 -33.432 1.00 66.50 98 GLY A N 1
ATOM 772 C CA . GLY A 1 98 ? 13.975 -0.197 -34.026 1.00 66.50 98 GLY A CA 1
ATOM 773 C C . GLY A 1 98 ? 15.292 -0.961 -34.199 1.00 66.50 98 GLY A C 1
ATOM 774 O O . GLY A 1 98 ? 15.983 -0.791 -35.202 1.00 66.50 98 GLY A O 1
ATOM 775 N N . ILE A 1 99 ? 15.637 -1.847 -33.263 1.00 61.31 99 ILE A N 1
ATOM 776 C CA . ILE A 1 99 ? 16.828 -2.701 -33.375 1.00 61.31 99 ILE A CA 1
ATOM 777 C C . ILE A 1 99 ? 16.610 -3.784 -34.441 1.00 61.31 99 ILE A C 1
ATOM 779 O O . ILE A 1 99 ? 17.462 -3.972 -35.305 1.00 61.31 99 ILE A O 1
ATOM 783 N N . THR A 1 100 ? 15.464 -4.467 -34.430 1.00 59.62 100 THR A N 1
ATOM 784 C CA . THR A 1 100 ? 15.159 -5.552 -35.382 1.00 59.62 100 THR A CA 1
ATOM 785 C C . THR A 1 100 ? 14.983 -5.061 -36.819 1.00 59.62 100 THR A C 1
ATOM 787 O O . THR A 1 100 ? 15.441 -5.735 -37.738 1.00 59.62 100 THR A O 1
ATOM 790 N N . THR A 1 101 ? 14.404 -3.879 -37.046 1.00 56.66 101 THR A N 1
ATOM 791 C CA . THR A 1 101 ? 14.276 -3.292 -38.397 1.00 56.66 101 THR A CA 1
ATOM 792 C C . THR A 1 101 ? 15.616 -2.830 -38.970 1.00 56.66 101 THR A C 1
ATOM 794 O O . THR A 1 101 ? 15.875 -3.066 -40.147 1.00 56.66 101 THR A O 1
ATOM 797 N N . ASN A 1 102 ? 16.513 -2.264 -38.155 1.00 51.22 102 ASN A N 1
ATOM 798 C CA . ASN A 1 102 ? 17.882 -1.950 -38.590 1.00 51.22 102 ASN A CA 1
ATOM 799 C C . ASN A 1 102 ? 18.734 -3.212 -38.821 1.00 51.22 102 ASN A C 1
ATOM 801 O O . ASN A 1 102 ? 19.619 -3.205 -39.672 1.00 51.22 102 ASN A O 1
ATOM 805 N N . LEU A 1 103 ? 18.446 -4.303 -38.105 1.00 50.31 103 LEU A N 1
ATOM 806 C CA . LEU A 1 103 ? 19.052 -5.614 -38.351 1.00 50.31 103 LEU A CA 1
ATOM 807 C C . LEU A 1 103 ? 18.444 -6.328 -39.565 1.00 50.31 103 LEU A C 1
ATOM 809 O O . LEU A 1 103 ? 19.137 -7.126 -40.170 1.00 50.31 103 LEU A O 1
ATOM 813 N N . SER A 1 104 ? 17.208 -6.020 -39.971 1.00 41.94 104 SER A N 1
ATOM 814 C CA . SER A 1 104 ? 16.532 -6.663 -41.116 1.00 41.94 104 SER A CA 1
ATOM 815 C C . SER A 1 104 ? 17.058 -6.218 -42.489 1.00 41.94 104 SER A C 1
ATOM 817 O O . SER A 1 104 ? 16.673 -6.794 -43.501 1.00 41.94 104 SER A O 1
ATOM 819 N N . TYR A 1 105 ? 17.965 -5.236 -42.549 1.00 41.44 105 TYR A N 1
ATOM 820 C CA . TYR A 1 105 ? 18.791 -4.988 -43.743 1.00 41.44 105 TYR A CA 1
ATOM 821 C C . TYR A 1 105 ? 19.980 -5.960 -43.857 1.00 41.44 105 TYR A C 1
ATOM 823 O O . TYR A 1 105 ? 20.670 -5.975 -44.875 1.00 41.44 105 TYR A O 1
ATOM 831 N N . VAL A 1 106 ? 20.205 -6.788 -42.833 1.00 43.75 106 VAL A N 1
ATOM 832 C CA . VAL A 1 106 ? 21.081 -7.959 -42.855 1.00 43.75 106 VAL A CA 1
ATOM 833 C C . VAL A 1 106 ? 20.167 -9.172 -42.714 1.00 43.75 106 VAL A C 1
ATOM 835 O O . VAL A 1 106 ? 19.647 -9.464 -41.645 1.00 43.75 106 VAL A O 1
ATOM 838 N N . ASP A 1 107 ? 19.903 -9.834 -43.828 1.00 42.75 107 ASP A N 1
ATOM 839 C CA . ASP A 1 107 ? 18.995 -10.971 -43.939 1.00 42.75 107 ASP A CA 1
ATOM 840 C C . ASP A 1 107 ? 19.288 -12.067 -42.885 1.00 42.75 107 ASP A C 1
ATOM 842 O O . ASP A 1 107 ? 20.279 -12.793 -42.968 1.00 42.75 107 ASP A O 1
ATOM 846 N N . ILE A 1 108 ? 18.440 -12.168 -41.854 1.00 46.03 108 ILE A N 1
ATOM 847 C CA . ILE A 1 108 ? 18.390 -13.292 -40.905 1.00 46.03 108 ILE A CA 1
ATOM 848 C C . ILE A 1 108 ? 16.922 -13.726 -40.790 1.00 46.03 108 ILE A C 1
ATOM 850 O O . ILE A 1 108 ? 16.320 -13.702 -39.717 1.00 46.03 108 ILE A O 1
ATOM 854 N N . THR A 1 109 ? 16.299 -14.098 -41.909 1.00 42.09 109 THR A N 1
ATOM 855 C CA . THR A 1 109 ? 14.921 -14.623 -41.930 1.00 42.09 109 THR A CA 1
ATOM 856 C C . THR A 1 109 ? 14.790 -16.099 -41.549 1.00 42.09 109 THR A C 1
ATOM 858 O O . THR A 1 109 ? 13.711 -16.662 -41.711 1.00 42.09 109 THR A O 1
ATOM 861 N N . ASN A 1 110 ? 15.818 -16.753 -41.001 1.00 42.28 110 ASN A N 1
ATOM 862 C CA . ASN A 1 110 ? 15.684 -18.145 -40.566 1.00 42.28 110 ASN A CA 1
ATOM 863 C C . ASN A 1 110 ? 15.656 -18.269 -39.040 1.00 42.28 110 ASN A C 1
ATOM 865 O O . ASN A 1 110 ? 16.656 -18.185 -38.330 1.00 42.28 110 ASN A O 1
ATOM 869 N N . HIS A 1 111 ? 14.427 -18.462 -38.576 1.00 45.00 111 HIS A N 1
ATOM 870 C CA . HIS A 1 111 ? 14.013 -18.855 -37.244 1.00 45.00 111 HIS A CA 1
ATOM 871 C C . HIS A 1 111 ? 14.754 -20.110 -36.743 1.00 45.00 111 HIS A C 1
ATOM 873 O O . HIS A 1 111 ? 15.009 -21.031 -37.511 1.00 45.00 111 HIS A O 1
ATOM 879 N N . LEU A 1 112 ? 14.989 -20.151 -35.425 1.00 38.03 112 LEU A N 1
ATOM 880 C CA . LEU A 1 112 ? 15.554 -21.267 -34.651 1.00 38.03 112 LEU A CA 1
ATOM 881 C C . LEU A 1 112 ? 16.990 -21.654 -35.023 1.00 38.03 112 LEU A C 1
ATOM 883 O O . LEU A 1 112 ? 17.182 -22.651 -35.696 1.00 38.03 112 LEU A O 1
ATOM 887 N N . ASP A 1 113 ? 17.985 -20.909 -34.526 1.00 43.03 113 ASP A N 1
ATOM 888 C CA . ASP A 1 113 ? 19.286 -21.467 -34.098 1.00 43.03 113 ASP A CA 1
ATOM 889 C C . ASP A 1 113 ? 20.286 -20.353 -33.715 1.00 43.03 113 ASP A C 1
ATOM 891 O O . ASP A 1 113 ? 21.406 -20.267 -34.220 1.00 43.03 113 ASP A O 1
ATOM 895 N N . ILE A 1 114 ? 19.926 -19.492 -32.753 1.00 47.19 114 ILE A N 1
ATOM 896 C CA . ILE A 1 114 ? 20.867 -18.479 -32.218 1.00 47.19 114 ILE A CA 1
ATOM 897 C C . ILE A 1 114 ? 22.126 -19.157 -31.620 1.00 47.19 114 ILE A C 1
ATOM 899 O O . ILE A 1 114 ? 23.190 -18.551 -31.542 1.00 47.19 114 ILE A O 1
ATOM 903 N N . MET A 1 115 ? 22.044 -20.448 -31.264 1.00 44.16 115 MET A N 1
ATOM 904 C CA . MET A 1 115 ? 23.174 -21.242 -30.766 1.00 44.16 115 MET A CA 1
ATOM 905 C C . MET A 1 115 ? 23.954 -22.031 -31.830 1.00 44.16 115 MET A C 1
ATOM 907 O O . MET A 1 115 ? 25.004 -22.569 -31.489 1.00 44.16 115 MET A O 1
ATOM 911 N N . LYS A 1 116 ? 23.493 -22.123 -33.085 1.00 46.09 116 LYS A N 1
ATOM 912 C CA . LYS A 1 116 ? 24.099 -23.024 -34.090 1.00 46.09 116 LYS A CA 1
ATOM 913 C C . LYS A 1 116 ? 24.817 -22.306 -35.237 1.00 46.09 116 LYS A C 1
ATOM 915 O O . LYS A 1 116 ? 25.621 -22.923 -35.921 1.00 46.09 116 LYS A O 1
ATOM 920 N N . ASN A 1 117 ? 24.604 -20.997 -35.394 1.00 47.12 117 ASN A N 1
ATOM 921 C CA . ASN A 1 117 ? 25.303 -20.162 -36.385 1.00 47.12 117 ASN A CA 1
ATOM 922 C C . ASN A 1 117 ? 26.517 -19.390 -35.838 1.00 47.12 117 ASN A C 1
ATOM 924 O O . ASN A 1 117 ? 27.149 -18.629 -36.565 1.00 47.12 117 ASN A O 1
ATOM 928 N N . ILE A 1 118 ? 26.885 -19.602 -34.573 1.00 49.25 118 ILE A N 1
ATOM 929 C CA . ILE A 1 118 ? 28.090 -19.005 -33.971 1.00 49.25 118 ILE A CA 1
ATOM 930 C C . ILE A 1 118 ? 29.404 -19.602 -34.501 1.00 49.25 118 ILE A C 1
ATOM 932 O O . ILE A 1 118 ? 30.446 -18.987 -34.299 1.00 49.25 118 ILE A O 1
ATOM 936 N N . ASP A 1 119 ? 29.358 -20.732 -35.215 1.00 49.97 119 ASP A N 1
ATOM 937 C CA . ASP A 1 119 ? 30.550 -21.341 -35.822 1.00 49.97 119 ASP A CA 1
ATOM 938 C C . ASP A 1 119 ? 30.815 -20.861 -37.263 1.00 49.97 119 ASP A C 1
ATOM 940 O O . ASP A 1 119 ? 31.964 -20.852 -37.686 1.00 49.97 119 ASP A O 1
ATOM 944 N N . TYR A 1 120 ? 29.809 -20.361 -37.995 1.00 48.47 120 TYR A N 1
ATOM 945 C CA . TYR A 1 120 ? 29.989 -19.882 -39.381 1.00 48.47 120 TYR A CA 1
ATOM 946 C C . TYR A 1 120 ? 30.412 -18.407 -39.484 1.00 48.47 120 TYR A C 1
ATOM 948 O O . TYR A 1 120 ? 31.006 -17.992 -40.476 1.00 48.47 120 TYR A O 1
ATOM 956 N N . ILE A 1 121 ? 30.142 -17.598 -38.455 1.00 49.09 121 ILE A N 1
ATOM 957 C CA . ILE A 1 121 ? 30.543 -16.178 -38.411 1.00 49.09 121 ILE A CA 1
ATOM 958 C C . ILE A 1 121 ? 32.044 -16.033 -38.088 1.00 49.09 121 ILE A C 1
ATOM 960 O O . ILE A 1 121 ? 32.681 -15.066 -38.504 1.00 49.09 121 ILE A O 1
ATOM 964 N N . ASN A 1 122 ? 32.631 -17.020 -37.403 1.00 46.84 122 ASN A N 1
ATOM 965 C CA . ASN A 1 122 ? 34.035 -17.010 -36.983 1.00 46.84 122 ASN A CA 1
ATOM 966 C C . ASN A 1 122 ? 35.030 -17.292 -38.126 1.00 46.84 122 ASN A C 1
ATOM 968 O O . ASN A 1 122 ? 36.224 -17.056 -37.964 1.00 46.84 122 ASN A O 1
ATOM 972 N N . GLU A 1 123 ? 34.554 -17.786 -39.272 1.00 51.91 123 GLU A N 1
ATOM 973 C CA . GLU A 1 123 ? 35.400 -18.130 -40.423 1.00 51.91 123 GLU A CA 1
ATOM 974 C C . GLU A 1 123 ? 35.560 -16.960 -41.417 1.00 51.91 123 GLU A C 1
ATOM 976 O O . GLU A 1 123 ? 36.521 -16.922 -42.181 1.00 51.91 123 GLU A O 1
ATOM 981 N N . ILE A 1 124 ? 34.668 -15.958 -41.372 1.00 52.97 124 ILE A N 1
ATOM 982 C CA . ILE A 1 124 ? 34.642 -14.828 -42.326 1.00 52.97 124 ILE A CA 1
ATOM 983 C C . ILE A 1 124 ? 35.204 -13.526 -41.716 1.00 52.97 124 ILE A C 1
ATOM 985 O O . ILE A 1 124 ? 35.686 -12.665 -42.451 1.00 52.97 124 ILE A O 1
ATOM 989 N N . ALA A 1 125 ? 35.208 -13.374 -40.385 1.00 49.16 125 ALA A N 1
ATOM 990 C CA . ALA A 1 125 ? 35.778 -12.204 -39.705 1.00 49.16 125 ALA A CA 1
ATOM 991 C C . ALA A 1 125 ? 36.262 -12.545 -38.272 1.00 49.16 125 ALA A C 1
ATOM 993 O O . ALA A 1 125 ? 35.509 -12.360 -37.316 1.00 49.16 125 ALA A O 1
ATOM 994 N N . PRO A 1 126 ? 37.517 -13.003 -38.092 1.00 52.94 126 PRO A N 1
ATOM 995 C CA . PRO A 1 126 ? 38.041 -13.459 -36.796 1.00 52.94 126 PRO A CA 1
ATOM 996 C C . PRO A 1 126 ? 38.244 -12.349 -35.744 1.00 52.94 126 PRO A C 1
ATOM 998 O O . PRO A 1 126 ? 38.550 -12.652 -34.595 1.00 52.94 126 PRO A O 1
ATOM 1001 N N . ASP A 1 127 ? 38.066 -11.078 -36.118 1.00 53.31 127 ASP A N 1
ATOM 1002 C CA . ASP A 1 127 ? 38.316 -9.905 -35.262 1.00 53.31 127 ASP A CA 1
ATOM 1003 C C . ASP A 1 127 ? 37.045 -9.311 -34.624 1.00 53.31 127 ASP A C 1
ATOM 1005 O O . ASP A 1 127 ? 37.112 -8.357 -33.846 1.00 53.31 127 ASP A O 1
ATOM 1009 N N . ILE A 1 128 ? 35.861 -9.852 -34.939 1.00 56.09 128 ILE A N 1
ATOM 1010 C CA . ILE A 1 128 ? 34.604 -9.398 -34.338 1.00 56.09 128 ILE A CA 1
ATOM 1011 C C . ILE A 1 128 ? 34.156 -10.461 -33.338 1.00 56.09 128 ILE A C 1
ATOM 1013 O O . ILE A 1 128 ? 33.580 -11.477 -33.714 1.00 56.09 128 ILE A O 1
ATOM 1017 N N . ASP A 1 129 ? 34.387 -10.217 -32.044 1.00 62.91 129 ASP A N 1
ATOM 1018 C CA . ASP A 1 129 ? 33.881 -11.045 -30.939 1.00 62.91 129 ASP A CA 1
ATOM 1019 C C . ASP A 1 129 ? 32.351 -10.892 -30.789 1.00 62.91 129 ASP A C 1
ATOM 1021 O O . ASP A 1 129 ? 31.814 -10.382 -29.801 1.00 62.91 129 ASP A O 1
ATOM 1025 N N . VAL A 1 130 ? 31.615 -11.295 -31.828 1.00 62.00 130 VAL A N 1
ATOM 1026 C CA . VAL A 1 130 ? 30.149 -11.259 -31.886 1.00 62.00 130 VAL A CA 1
ATOM 1027 C C . VAL A 1 130 ? 29.571 -12.140 -30.778 1.00 62.00 130 VAL A C 1
ATOM 1029 O O . VAL A 1 130 ? 28.574 -11.779 -30.154 1.00 62.00 130 VAL A O 1
ATOM 1032 N N . ARG A 1 131 ? 30.233 -13.263 -30.471 1.00 54.97 131 ARG A N 1
ATOM 1033 C CA . ARG A 1 131 ? 29.828 -14.196 -29.415 1.00 54.97 131 ARG A CA 1
ATOM 1034 C C . ARG A 1 131 ? 29.952 -13.567 -28.029 1.00 54.97 131 ARG A C 1
ATOM 1036 O O . ARG A 1 131 ? 28.980 -13.603 -27.273 1.00 54.97 131 ARG A O 1
ATOM 1043 N N . GLY A 1 132 ? 31.086 -12.953 -27.698 1.00 64.50 132 GLY A N 1
ATOM 1044 C CA . GLY A 1 132 ? 31.278 -12.245 -26.432 1.00 64.50 132 GLY A CA 1
ATOM 1045 C C . GLY A 1 132 ? 30.379 -11.017 -26.307 1.00 64.50 132 GLY A C 1
ATOM 1046 O O . GLY A 1 132 ? 29.831 -10.758 -25.232 1.00 64.50 132 GLY A O 1
ATOM 1047 N N . LYS A 1 133 ? 30.104 -10.311 -27.411 1.00 66.31 133 LYS A N 1
ATOM 1048 C CA . LYS A 1 133 ? 29.148 -9.190 -27.436 1.00 66.31 133 LYS A CA 1
ATOM 1049 C C . LYS A 1 133 ? 27.703 -9.648 -27.214 1.00 66.31 133 LYS A C 1
ATOM 1051 O O . LYS A 1 133 ? 26.975 -9.014 -26.459 1.00 66.31 133 LYS A O 1
ATOM 1056 N N . ILE A 1 134 ? 27.291 -10.780 -27.785 1.00 62.31 134 ILE A N 1
ATOM 1057 C CA . ILE A 1 134 ? 25.962 -11.365 -27.545 1.00 62.31 134 ILE A CA 1
ATOM 1058 C C . ILE A 1 134 ? 25.838 -11.884 -26.108 1.00 62.31 134 ILE A C 1
ATOM 1060 O O . ILE A 1 134 ? 24.861 -11.573 -25.430 1.00 62.31 134 ILE A O 1
ATOM 1064 N N . VAL A 1 135 ? 26.828 -12.627 -25.607 1.00 66.94 135 VAL A N 1
ATOM 1065 C CA . VAL A 1 135 ? 26.815 -13.153 -24.230 1.00 66.94 135 VAL A CA 1
ATOM 1066 C C . VAL A 1 135 ? 26.841 -12.019 -23.202 1.00 66.94 135 VAL A C 1
ATOM 1068 O O . VAL A 1 135 ? 26.120 -12.081 -22.203 1.00 66.94 135 VAL A O 1
ATOM 1071 N N . SER A 1 136 ? 27.608 -10.953 -23.447 1.00 68.00 136 SER A N 1
ATOM 1072 C CA . SER A 1 136 ? 27.597 -9.756 -22.598 1.00 68.00 136 SER A CA 1
ATOM 1073 C C . SER A 1 136 ? 26.258 -9.022 -22.657 1.00 68.00 136 SER A C 1
ATOM 1075 O O . SER A 1 136 ? 25.743 -8.675 -21.602 1.00 68.00 136 SER A O 1
ATOM 1077 N N . ILE A 1 137 ? 25.619 -8.864 -23.820 1.00 67.44 137 ILE A N 1
ATOM 1078 C CA . ILE A 1 137 ? 24.267 -8.281 -23.916 1.00 67.44 137 ILE A CA 1
ATOM 1079 C C . ILE A 1 137 ? 23.237 -9.139 -23.162 1.00 67.44 137 ILE A C 1
ATOM 1081 O O . ILE A 1 137 ? 22.473 -8.602 -22.363 1.00 67.44 137 ILE A O 1
ATOM 1085 N N . ILE A 1 138 ? 23.239 -10.463 -23.345 1.00 64.56 138 ILE A N 1
ATOM 1086 C CA . ILE A 1 138 ? 22.294 -11.381 -22.685 1.00 64.56 138 ILE A CA 1
ATOM 1087 C C . ILE A 1 138 ? 22.490 -11.380 -21.166 1.00 64.56 138 ILE A C 1
ATOM 1089 O O . ILE A 1 138 ? 21.515 -11.313 -20.420 1.00 64.56 138 ILE A O 1
ATOM 1093 N N . SER A 1 139 ? 23.733 -11.424 -20.686 1.00 71.38 139 SER A N 1
ATOM 1094 C CA . SER A 1 139 ? 24.027 -11.372 -19.246 1.00 71.38 139 SER A CA 1
ATOM 1095 C C . SER A 1 139 ? 23.736 -9.997 -18.638 1.00 71.38 139 SER A C 1
ATOM 1097 O O . SER A 1 139 ? 23.248 -9.908 -17.511 1.00 71.38 139 SER A O 1
ATOM 1099 N N . THR A 1 140 ? 23.952 -8.921 -19.393 1.00 70.94 140 THR A N 1
ATOM 1100 C CA . THR A 1 140 ? 23.604 -7.549 -19.007 1.00 70.94 140 THR A CA 1
ATOM 1101 C C . THR A 1 140 ? 22.087 -7.415 -18.877 1.00 70.94 140 THR A C 1
ATOM 1103 O O . THR A 1 140 ? 21.593 -7.090 -17.801 1.00 70.94 140 THR A O 1
ATOM 1106 N N . ILE A 1 141 ? 21.322 -7.784 -19.908 1.00 67.62 141 ILE A N 1
ATOM 1107 C CA . ILE A 1 141 ? 19.852 -7.797 -19.869 1.00 67.62 141 ILE A CA 1
ATOM 1108 C C . ILE A 1 141 ? 19.351 -8.708 -18.745 1.00 67.62 141 ILE A C 1
ATOM 1110 O O . ILE A 1 141 ? 18.491 -8.299 -17.973 1.00 67.62 141 ILE A O 1
ATOM 1114 N N . GLY A 1 142 ? 19.914 -9.909 -18.603 1.00 73.62 142 GLY A N 1
ATOM 1115 C CA . GLY A 1 142 ? 19.532 -10.870 -17.571 1.00 73.62 142 GLY A CA 1
ATOM 1116 C C . GLY A 1 142 ? 19.783 -10.362 -16.150 1.00 73.62 142 GLY A C 1
ATOM 1117 O O . GLY A 1 142 ? 18.927 -10.528 -15.281 1.00 73.62 142 GLY A O 1
ATOM 1118 N N . SER A 1 143 ? 20.914 -9.700 -15.902 1.00 73.81 143 SER A N 1
ATOM 1119 C CA . SER A 1 143 ? 21.253 -9.146 -14.584 1.00 73.81 143 SER A CA 1
ATOM 1120 C C . SER A 1 143 ? 20.430 -7.902 -14.242 1.00 73.81 143 SER A C 1
ATOM 1122 O O . SER A 1 143 ? 19.932 -7.802 -13.117 1.00 73.81 143 SER A O 1
ATOM 1124 N N . TYR A 1 144 ? 20.201 -6.998 -15.202 1.00 73.75 144 TYR A N 1
ATOM 1125 C CA . TYR A 1 144 ? 19.292 -5.866 -15.012 1.00 73.75 144 TYR A CA 1
ATOM 1126 C C . TYR A 1 144 ? 17.863 -6.347 -14.793 1.00 73.75 144 TYR A C 1
ATOM 1128 O O . TYR A 1 144 ? 17.249 -5.961 -13.801 1.00 73.75 144 TYR A O 1
ATOM 1136 N N . LEU A 1 145 ? 17.359 -7.241 -15.646 1.00 73.56 145 LEU A N 1
ATOM 1137 C CA . LEU A 1 145 ? 16.026 -7.816 -15.503 1.00 73.56 145 LEU A CA 1
ATOM 1138 C C . LEU A 1 145 ? 15.883 -8.498 -14.141 1.00 73.56 145 LEU A C 1
ATOM 1140 O O . LEU A 1 145 ? 14.933 -8.212 -13.427 1.00 73.56 145 LEU A O 1
ATOM 1144 N N . SER A 1 146 ? 16.860 -9.296 -13.711 1.00 78.75 146 SER A N 1
ATOM 1145 C CA . SER A 1 146 ? 16.838 -9.924 -12.382 1.00 78.75 146 SER A CA 1
ATOM 1146 C C . SER A 1 146 ? 16.791 -8.891 -11.251 1.00 78.75 146 SER A C 1
ATOM 1148 O O . SER A 1 146 ? 15.971 -9.012 -10.342 1.00 78.75 146 SER A O 1
ATOM 1150 N N . LYS A 1 147 ? 17.621 -7.842 -11.305 1.00 82.12 147 LYS A N 1
ATOM 1151 C CA . LYS A 1 147 ? 17.653 -6.789 -10.277 1.00 82.12 147 LYS A CA 1
ATOM 1152 C C . LYS A 1 147 ? 16.347 -5.991 -10.231 1.00 82.12 147 LYS A C 1
ATOM 1154 O O . LYS A 1 147 ? 15.838 -5.731 -9.141 1.00 82.12 147 LYS A O 1
ATOM 1159 N N . TYR A 1 148 ? 15.797 -5.626 -11.387 1.00 78.38 148 TYR A N 1
ATOM 1160 C CA . TYR A 1 148 ? 14.522 -4.917 -11.475 1.00 78.38 148 TYR A CA 1
ATOM 1161 C C . TYR A 1 148 ? 13.347 -5.803 -11.071 1.00 78.38 148 TYR A C 1
ATOM 1163 O O . TYR A 1 148 ? 12.467 -5.313 -10.376 1.00 78.38 148 TYR A O 1
ATOM 1171 N N . LEU A 1 149 ? 13.344 -7.093 -11.417 1.00 77.38 149 LEU A N 1
ATOM 1172 C CA . LEU A 1 149 ? 12.309 -8.037 -10.987 1.00 77.38 149 LEU A CA 1
ATOM 1173 C C . LEU A 1 149 ? 12.328 -8.224 -9.466 1.00 77.38 149 LEU A C 1
ATOM 1175 O O . LEU A 1 149 ? 11.288 -8.099 -8.825 1.00 77.38 149 LEU A O 1
ATOM 1179 N N . ILE A 1 150 ? 13.501 -8.451 -8.867 1.00 79.81 150 ILE A N 1
ATOM 1180 C CA . ILE A 1 150 ? 13.634 -8.588 -7.407 1.00 79.81 150 ILE A CA 1
ATOM 1181 C C . ILE A 1 150 ? 13.228 -7.284 -6.707 1.00 79.81 150 ILE A C 1
ATOM 1183 O O . ILE A 1 150 ? 12.467 -7.311 -5.738 1.00 79.81 150 ILE A O 1
ATOM 1187 N N . GLY A 1 151 ? 13.691 -6.138 -7.215 1.00 80.81 151 GLY A N 1
ATOM 1188 C CA . GLY A 1 151 ? 13.305 -4.827 -6.699 1.00 80.81 151 GLY A CA 1
ATOM 1189 C C . GLY A 1 151 ? 11.804 -4.564 -6.840 1.00 80.81 151 GLY A C 1
ATOM 1190 O O . GLY A 1 151 ? 11.176 -4.093 -5.896 1.00 80.81 151 GLY A O 1
ATOM 1191 N N . ALA A 1 152 ? 11.199 -4.902 -7.977 1.00 79.94 152 ALA A N 1
ATOM 1192 C CA . ALA A 1 152 ? 9.767 -4.756 -8.210 1.00 79.94 152 ALA A CA 1
ATOM 1193 C C . ALA A 1 152 ? 8.960 -5.602 -7.221 1.00 79.94 152 ALA A C 1
ATOM 1195 O O . ALA A 1 152 ? 8.043 -5.077 -6.597 1.00 79.94 152 ALA A O 1
ATOM 1196 N N . VAL A 1 153 ? 9.340 -6.863 -6.996 1.00 79.38 153 VAL A N 1
ATOM 1197 C CA . VAL A 1 153 ? 8.675 -7.741 -6.018 1.00 79.38 153 VAL A CA 1
ATOM 1198 C C . VAL A 1 153 ? 8.732 -7.152 -4.603 1.00 79.38 153 VAL A C 1
ATOM 1200 O O . VAL A 1 153 ? 7.707 -7.108 -3.921 1.00 79.38 153 VAL A O 1
ATOM 1203 N N . GLN A 1 154 ? 9.889 -6.644 -4.167 1.00 83.06 154 GLN A N 1
ATOM 1204 C CA . GLN A 1 154 ? 10.026 -6.018 -2.843 1.00 83.06 154 GLN A CA 1
ATOM 1205 C C . GLN A 1 154 ? 9.177 -4.744 -2.711 1.00 83.06 154 GLN A C 1
ATOM 1207 O O . GLN A 1 154 ? 8.480 -4.562 -1.710 1.00 83.06 154 GLN A O 1
ATOM 1212 N N . ASN A 1 155 ? 9.180 -3.891 -3.738 1.00 85.12 155 ASN A N 1
ATOM 1213 C CA . ASN A 1 155 ? 8.384 -2.662 -3.758 1.00 85.12 155 ASN A CA 1
ATOM 1214 C C . ASN A 1 155 ? 6.875 -2.950 -3.781 1.00 85.12 155 ASN A C 1
ATOM 1216 O O . ASN A 1 155 ? 6.116 -2.293 -3.068 1.00 85.12 155 ASN A O 1
ATOM 1220 N N . ILE A 1 156 ? 6.438 -3.957 -4.543 1.00 86.81 156 ILE A N 1
ATOM 1221 C CA . ILE A 1 156 ? 5.040 -4.405 -4.569 1.00 86.81 156 ILE A CA 1
ATOM 1222 C C . ILE A 1 156 ? 4.630 -4.921 -3.189 1.00 86.81 156 ILE A C 1
ATOM 1224 O O . ILE A 1 156 ? 3.555 -4.569 -2.714 1.00 86.81 156 ILE A O 1
ATOM 1228 N N . GLY A 1 157 ? 5.486 -5.689 -2.506 1.00 87.38 157 GLY A N 1
ATOM 1229 C CA . GLY A 1 157 ? 5.222 -6.144 -1.139 1.00 87.38 157 GLY A CA 1
ATOM 1230 C C . GLY A 1 157 ? 4.968 -4.981 -0.174 1.00 87.38 157 GLY A C 1
ATOM 1231 O O . GLY A 1 157 ? 3.952 -4.961 0.522 1.0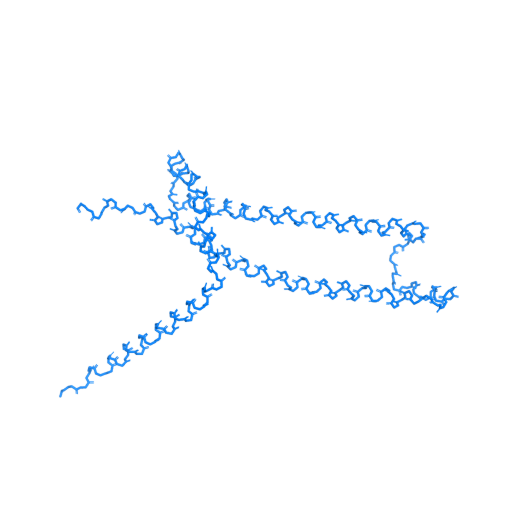0 87.38 157 GLY A O 1
ATOM 1232 N N . GLY A 1 158 ? 5.841 -3.969 -0.185 1.00 87.62 158 GLY A N 1
ATOM 1233 C CA . GLY A 1 158 ? 5.663 -2.759 0.623 1.00 87.62 158 GLY A CA 1
ATOM 1234 C C . GLY A 1 158 ? 4.391 -1.980 0.269 1.00 87.62 158 GLY A C 1
ATOM 1235 O O . GLY A 1 158 ? 3.662 -1.546 1.164 1.00 87.62 158 GLY A O 1
ATOM 1236 N N . LEU A 1 159 ? 4.083 -1.855 -1.025 1.00 89.12 159 LEU A N 1
ATOM 1237 C CA . LEU A 1 159 ? 2.876 -1.187 -1.515 1.00 89.12 159 LEU A CA 1
ATOM 1238 C C . LEU A 1 159 ? 1.599 -1.939 -1.130 1.00 89.12 159 LEU A C 1
ATOM 1240 O O . LEU A 1 159 ? 0.620 -1.298 -0.762 1.00 89.12 159 LEU A O 1
ATOM 1244 N N . LEU A 1 160 ? 1.598 -3.272 -1.158 1.00 90.81 160 LEU A N 1
ATOM 1245 C CA . LEU A 1 160 ? 0.456 -4.081 -0.732 1.00 90.81 160 LEU A CA 1
ATOM 1246 C C . LEU A 1 160 ? 0.197 -3.940 0.765 1.00 90.81 160 LEU A C 1
ATOM 1248 O O . LEU A 1 160 ? -0.951 -3.753 1.161 1.00 90.81 160 LEU A O 1
ATOM 1252 N N . ILE A 1 161 ? 1.241 -3.985 1.595 1.00 92.75 161 ILE A N 1
ATOM 1253 C CA . ILE A 1 161 ? 1.098 -3.811 3.047 1.00 92.75 161 ILE A CA 1
ATOM 1254 C C . ILE A 1 161 ? 0.606 -2.391 3.356 1.00 92.75 161 ILE A C 1
ATOM 1256 O O . ILE A 1 161 ? -0.410 -2.224 4.030 1.00 92.75 161 ILE A O 1
ATOM 1260 N N . SER A 1 162 ? 1.275 -1.374 2.805 1.00 92.56 162 SER A N 1
ATOM 1261 C CA . SER A 1 162 ? 0.902 0.036 2.972 1.00 92.56 162 SER A CA 1
ATOM 1262 C C . SER A 1 162 ? -0.515 0.312 2.455 1.00 92.56 162 SER A C 1
ATOM 1264 O O . SER A 1 162 ? -1.327 0.921 3.148 1.00 92.56 162 SER A O 1
ATOM 1266 N N . GLY A 1 163 ? -0.853 -0.215 1.278 1.00 93.38 163 GLY A N 1
ATOM 1267 C CA . GLY A 1 163 ? -2.176 -0.118 0.670 1.00 93.38 163 GLY A CA 1
ATOM 1268 C C . GLY A 1 163 ? -3.251 -0.814 1.499 1.00 93.38 163 GLY A C 1
ATOM 1269 O O . GLY A 1 163 ? -4.324 -0.255 1.698 1.00 93.38 163 GLY A O 1
ATOM 1270 N N . THR A 1 164 ? -2.953 -1.985 2.061 1.00 94.06 164 THR A N 1
ATOM 1271 C CA . THR A 1 164 ? -3.874 -2.700 2.956 1.00 94.06 164 THR A CA 1
ATOM 1272 C C . THR A 1 164 ? -4.146 -1.888 4.217 1.00 94.06 164 THR A C 1
ATOM 1274 O O . THR A 1 164 ? -5.308 -1.694 4.567 1.00 94.06 164 THR A O 1
ATOM 1277 N N . ILE A 1 165 ? -3.104 -1.359 4.871 1.00 95.00 165 ILE A N 1
ATOM 1278 C CA . ILE A 1 165 ? -3.249 -0.487 6.049 1.00 95.00 165 ILE A CA 1
ATOM 1279 C C . ILE A 1 165 ? -4.078 0.747 5.685 1.00 95.00 165 ILE A C 1
ATOM 1281 O O . ILE A 1 165 ? -5.030 1.082 6.385 1.00 95.00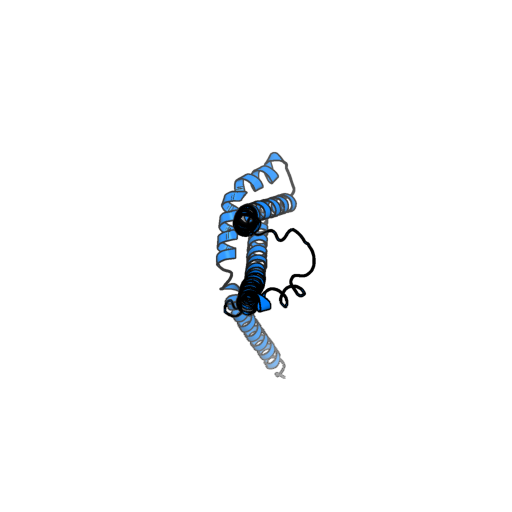 165 ILE A O 1
ATOM 1285 N N . MET A 1 166 ? -3.757 1.394 4.567 1.00 95.94 166 MET A N 1
ATOM 1286 C CA . MET A 1 166 ? -4.455 2.580 4.082 1.00 95.94 166 MET A CA 1
ATOM 1287 C C . MET A 1 166 ? -5.951 2.318 3.856 1.00 95.94 166 MET A C 1
ATOM 1289 O O . MET A 1 166 ? -6.790 3.076 4.339 1.00 95.94 166 MET A O 1
ATOM 1293 N N . LEU A 1 167 ? -6.302 1.236 3.158 1.00 94.88 167 LEU A N 1
ATOM 1294 C CA . LEU A 1 167 ? -7.694 0.866 2.878 1.00 94.88 167 LEU A CA 1
ATOM 1295 C C . LEU A 1 167 ? -8.439 0.446 4.145 1.00 94.88 167 LEU A C 1
ATOM 1297 O O . LEU A 1 167 ? -9.601 0.809 4.326 1.00 94.88 167 LEU A O 1
ATOM 1301 N N . PHE A 1 168 ? -7.766 -0.271 5.044 1.00 94.75 168 PHE A N 1
ATOM 1302 C CA . PHE A 1 168 ? -8.323 -0.635 6.340 1.00 94.75 168 PHE A CA 1
ATOM 1303 C C . PHE A 1 168 ? -8.659 0.615 7.159 1.00 94.75 168 PHE A C 1
ATOM 1305 O O . PHE A 1 168 ? -9.783 0.763 7.636 1.00 94.75 168 PHE A O 1
ATOM 1312 N N . LEU A 1 169 ? -7.725 1.562 7.262 1.00 94.88 169 LEU A N 1
ATOM 1313 C CA . LEU A 1 169 ? -7.959 2.836 7.938 1.00 94.88 169 LEU A CA 1
ATOM 1314 C C . LEU A 1 169 ? -9.095 3.624 7.283 1.00 94.88 169 LEU A C 1
ATOM 1316 O O . LEU A 1 169 ? -9.961 4.132 7.990 1.00 94.88 169 LEU A O 1
ATOM 1320 N N . LEU A 1 170 ? -9.134 3.677 5.950 1.00 95.44 170 LEU A N 1
ATOM 1321 C CA . LEU A 1 170 ? -10.196 4.339 5.194 1.00 95.44 170 LEU A CA 1
ATOM 1322 C C . LEU A 1 170 ? -11.579 3.755 5.524 1.00 95.44 170 LEU A C 1
AT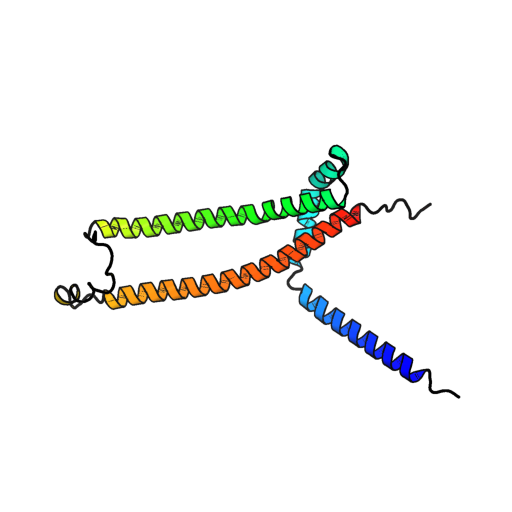OM 1324 O O . LEU A 1 170 ? -12.519 4.500 5.807 1.00 95.44 170 LEU A O 1
ATOM 1328 N N . TYR A 1 171 ? -11.700 2.426 5.534 1.00 94.00 171 TYR A N 1
ATOM 1329 C CA . TYR A 1 171 ? -12.934 1.730 5.900 1.00 94.00 171 TYR A CA 1
ATOM 1330 C C . TYR A 1 171 ? -13.405 2.091 7.305 1.00 94.00 171 TYR A C 1
ATOM 1332 O O . TYR A 1 171 ? -14.578 2.430 7.509 1.00 94.00 171 TYR A O 1
ATOM 1340 N N . TYR A 1 172 ? -12.486 2.036 8.271 1.00 92.56 172 TYR A N 1
ATOM 1341 C CA . TYR A 1 172 ? -12.796 2.378 9.652 1.00 92.56 172 TYR A CA 1
ATOM 1342 C C . TYR A 1 172 ? -13.160 3.850 9.792 1.00 92.56 172 TYR A C 1
ATOM 1344 O O . TYR A 1 172 ? -14.100 4.147 10.518 1.00 92.56 172 TYR A O 1
ATOM 1352 N N . LEU A 1 173 ? -12.506 4.754 9.064 1.00 92.12 173 LEU A N 1
ATOM 1353 C CA . LEU A 1 173 ? -12.792 6.187 9.107 1.00 92.12 173 LEU A CA 1
ATOM 1354 C C . LEU A 1 173 ? -14.201 6.512 8.577 1.00 92.12 173 LEU A C 1
ATOM 1356 O O . LEU A 1 173 ? -14.920 7.310 9.180 1.00 92.12 173 LEU A O 1
ATOM 1360 N N . PHE A 1 174 ? -14.653 5.840 7.514 1.00 89.75 174 PHE A N 1
ATOM 1361 C CA . PHE A 1 174 ? -16.024 5.983 7.005 1.00 89.75 174 PHE A CA 1
ATOM 1362 C C . PHE A 1 174 ? -17.087 5.340 7.904 1.00 89.75 174 PHE A C 1
ATOM 1364 O O . PHE A 1 174 ? -18.192 5.878 8.053 1.00 89.75 174 PHE A O 1
ATOM 1371 N N . THR A 1 175 ? -16.778 4.188 8.498 1.00 87.31 175 THR A N 1
ATOM 1372 C CA . THR A 1 175 ? -17.705 3.477 9.390 1.00 87.31 175 THR A CA 1
ATOM 1373 C C . THR A 1 175 ? -17.826 4.164 10.754 1.00 87.31 175 THR A C 1
ATOM 1375 O O . THR A 1 175 ? -18.941 4.296 11.263 1.00 87.31 175 THR A O 1
ATOM 1378 N N . SER A 1 176 ? -16.717 4.644 11.329 1.00 83.19 176 SER A N 1
ATOM 1379 C CA . SER A 1 176 ? -16.671 5.266 12.661 1.00 83.19 176 SER A CA 1
ATOM 1380 C C . SER A 1 176 ? -17.202 6.698 12.680 1.00 83.19 176 SER A C 1
ATOM 1382 O O . SER A 1 176 ? -17.824 7.103 13.654 1.00 83.19 176 SER A O 1
ATOM 1384 N N . THR A 1 177 ? -17.048 7.467 11.596 1.00 69.81 177 THR A N 1
ATOM 1385 C CA . THR A 1 177 ? -17.547 8.855 11.559 1.00 69.81 177 THR A CA 1
ATOM 1386 C C . THR A 1 177 ? -19.072 8.934 11.725 1.00 69.81 177 THR A C 1
ATOM 1388 O O . THR A 1 177 ? -19.597 9.918 12.233 1.00 69.81 177 THR A O 1
ATOM 1391 N N . ASN A 1 178 ? -19.802 7.885 11.338 1.00 59.19 178 ASN A N 1
ATOM 1392 C CA . ASN A 1 178 ? -21.263 7.849 11.398 1.00 59.19 178 ASN A CA 1
ATOM 1393 C C . ASN A 1 178 ? -21.825 7.113 12.626 1.00 59.19 178 ASN A C 1
ATOM 1395 O O . ASN A 1 178 ? -23.033 6.844 12.665 1.00 59.19 178 ASN A O 1
ATOM 1399 N N . THR A 1 179 ? -21.006 6.735 13.612 1.00 53.66 179 THR A N 1
ATOM 1400 C CA . THR A 1 179 ? -21.529 6.294 14.914 1.00 53.66 179 THR A CA 1
ATOM 1401 C C . THR A 1 179 ? -21.913 7.526 15.724 1.00 53.66 179 THR A C 1
ATOM 1403 O O . THR A 1 179 ? -21.057 8.204 16.276 1.00 53.66 179 THR A O 1
ATOM 1406 N N . ASN A 1 180 ? -23.216 7.821 15.711 1.00 46.66 180 ASN A N 1
ATOM 1407 C CA . ASN A 1 180 ? -23.934 8.839 16.478 1.00 46.66 180 ASN A CA 1
ATOM 1408 C C . ASN A 1 180 ? -23.196 9.349 17.728 1.00 46.66 180 ASN A C 1
ATOM 1410 O O . ASN A 1 180 ? -23.274 8.750 18.799 1.00 46.66 180 ASN A O 1
ATOM 1414 N N . VAL A 1 181 ? -22.591 10.530 17.604 1.00 52.25 181 VAL A N 1
ATOM 1415 C CA . VAL A 1 181 ? -22.273 11.410 18.742 1.00 52.25 181 VAL A CA 1
ATOM 1416 C C . VAL A 1 181 ? -23.568 11.963 19.379 1.00 52.25 181 VAL A C 1
ATOM 1418 O O . VAL A 1 181 ? -23.545 12.474 20.491 1.00 52.25 181 VAL A O 1
ATOM 1421 N N . SER A 1 182 ? -24.727 11.805 18.724 1.00 51.03 182 SER A N 1
ATOM 1422 C CA . SER A 1 182 ? -26.032 12.295 19.192 1.00 51.03 182 SER A CA 1
ATOM 1423 C C . SER A 1 182 ? -26.654 11.522 20.361 1.00 51.03 182 SER A C 1
ATOM 1425 O O . SER A 1 182 ? -27.609 12.018 20.934 1.00 51.03 182 SER A O 1
ATOM 1427 N N . ASN A 1 183 ? -26.144 10.340 20.730 1.00 47.25 183 ASN A N 1
ATOM 1428 C CA . ASN A 1 183 ? -26.752 9.497 21.778 1.00 47.25 183 ASN A CA 1
ATOM 1429 C C . ASN A 1 183 ? -25.936 9.476 23.084 1.00 47.25 183 ASN A C 1
ATOM 1431 O O . ASN A 1 183 ? -26.051 8.543 23.871 1.00 47.25 183 ASN A O 1
ATOM 1435 N N . GLN A 1 184 ? -25.057 10.459 23.285 1.00 46.38 184 GLN A N 1
ATOM 1436 C CA . GLN A 1 184 ? -24.236 10.598 24.499 1.00 46.38 184 GLN A CA 1
ATOM 1437 C C . GLN A 1 184 ? -24.670 11.799 25.363 1.00 46.38 184 GLN A C 1
ATOM 1439 O O . GLN A 1 184 ? -24.026 12.089 26.366 1.00 46.38 184 GLN A O 1
ATOM 1444 N N . PHE A 1 185 ? -25.744 12.498 24.973 1.00 52.59 185 PHE A N 1
ATOM 1445 C CA . PHE A 1 185 ? -26.276 13.679 25.667 1.00 52.59 185 PHE A CA 1
ATOM 1446 C C . PHE A 1 185 ? -27.798 13.621 25.912 1.00 52.59 185 PHE A C 1
ATOM 1448 O O . PHE A 1 185 ? -28.397 14.660 26.178 1.00 52.59 185 PHE A O 1
ATOM 1455 N N . GLU A 1 186 ? -28.411 12.435 25.834 1.00 40.22 186 GLU A N 1
ATOM 1456 C CA . GLU A 1 186 ? -29.777 12.183 26.335 1.00 40.22 186 GLU A CA 1
ATOM 1457 C C . GLU A 1 186 ? -29.740 11.361 27.624 1.00 40.22 186 GLU A C 1
ATOM 1459 O O . GLU A 1 186 ? -28.938 10.398 27.682 1.00 40.22 186 GLU A O 1
#

Foldseek 3Di:
DDDPPVVVVVVVVVVVVVVVVVVVVVVVVCVVLVVLVVLLVVLLVVCVVVLCCCCPVVVDDLLVSLVVSLVVVVCVVCVVVVVVVVVVVVVVVVVVCVVVVVCVVVDPPDPDDPPPCPVVVCVPDVPDPVVVVVVCVVVVCVVVVVVVVVVVVVVVVVCVVSSVSNSVSNSCVSNVVPPDPPPPPD

Organism: NCBI:txid358574

Radius of gyration: 30.28 Å; chains: 1; bounding box: 68×37×101 Å

Secondary structure (DSSP, 8-state):
---SSHHHHHHHHHHHHHHHHHHHHHHHHHGGGHHHHHHHHHHHHHHHHHHHHHHHTS---HHHHHHHHHHHHHHHHHHHHHHHHHHHHHHHHHHHHHHHHHHTTS-----S-TTTSTTTSTTT-TT--HHHHHHHHHHHHHHHHHHHHHHHHHHHHHHHHHHHHHHHHHHHHHHHHTS-GGGS--